Protein AF-A0A411HPW6-F1 (afdb_monomer_lite)

Foldseek 3Di:
DAQDADEDADAEEDEDQEEAEWQAPVPDDVVVVDDGHPDQTHEYEYHHQYEYEYAEAYQTAYEYEYAHHEYEYAYEAQHEYEFHAHYEYEYDDPQAAHEYEYEEYEYEANYEYEKAAEQALVRIHAYEYAAEHAYDHDHAYEYEYEHHLHRYDAQHKHFHYAHCYDPNDAQVRYDYDYDPQWPDWDWGWGADNRTIITHTHDTDGPVVPVVDDD

Organism: NCBI:txid2511995

Structure (mmCIF, N/CA/C/O backbone):
data_AF-A0A411HPW6-F1
#
_entry.id   AF-A0A411HPW6-F1
#
loop_
_atom_site.group_PDB
_atom_site.id
_atom_site.type_symbol
_atom_site.label_atom_id
_atom_site.label_alt_id
_atom_site.label_comp_id
_atom_site.label_asym_id
_atom_site.label_entity_id
_atom_site.label_seq_id
_atom_site.pdbx_PDB_ins_code
_atom_site.Cartn_x
_atom_site.Cartn_y
_atom_site.Cartn_z
_atom_site.occupancy
_atom_site.B_iso_or_equiv
_atom_site.auth_seq_id
_atom_site.auth_comp_id
_atom_site.auth_asym_id
_atom_site.auth_atom_id
_atom_site.pdbx_PDB_model_num
ATOM 1 N N . MET A 1 1 ? 15.310 -5.066 -24.081 1.00 54.88 1 MET A N 1
ATOM 2 C CA . MET A 1 1 ? 14.844 -3.700 -23.711 1.00 54.88 1 MET A CA 1
ATOM 3 C C . MET A 1 1 ? 15.993 -2.807 -23.215 1.00 54.88 1 MET A C 1
ATOM 5 O O . MET A 1 1 ? 16.884 -3.309 -22.544 1.00 54.88 1 MET A O 1
ATOM 9 N N . SER A 1 2 ? 15.978 -1.505 -23.546 1.00 50.47 2 SER A N 1
ATOM 10 C CA . SER A 1 2 ? 17.079 -0.518 -23.380 1.00 50.47 2 SER A CA 1
ATOM 11 C C . SER A 1 2 ? 17.353 -0.029 -21.938 1.00 50.47 2 SER A C 1
ATOM 13 O O . SER A 1 2 ? 18.055 0.962 -21.753 1.00 50.47 2 SER A O 1
ATOM 15 N N . GLY A 1 3 ? 16.754 -0.632 -20.906 1.00 57.16 3 GLY A N 1
ATOM 16 C CA . GLY A 1 3 ? 16.819 -0.104 -19.532 1.00 57.16 3 GLY A CA 1
ATOM 17 C C . GLY A 1 3 ? 16.100 1.241 -19.320 1.00 57.16 3 GLY A C 1
ATOM 18 O O . GLY A 1 3 ? 16.120 1.771 -18.213 1.00 57.16 3 GLY A O 1
ATOM 19 N N . VAL A 1 4 ? 15.450 1.789 -20.354 1.00 67.94 4 VAL A N 1
ATOM 20 C CA . VAL A 1 4 ? 14.592 2.977 -20.255 1.00 67.94 4 VAL A CA 1
ATOM 21 C C . VAL A 1 4 ? 13.247 2.552 -19.657 1.00 67.94 4 VAL A C 1
ATOM 23 O O . VAL A 1 4 ? 12.628 1.638 -20.210 1.00 67.94 4 VAL A O 1
ATOM 26 N N . PRO A 1 5 ? 12.785 3.174 -18.557 1.00 78.12 5 PRO A N 1
ATOM 27 C CA . PRO A 1 5 ? 11.473 2.882 -17.993 1.00 78.12 5 PRO A CA 1
ATOM 28 C C . PRO A 1 5 ? 10.347 3.179 -18.986 1.00 78.12 5 PRO A C 1
ATOM 30 O O . PRO A 1 5 ? 10.344 4.221 -19.641 1.00 78.12 5 PRO A O 1
ATOM 33 N N . THR A 1 6 ? 9.358 2.294 -19.059 1.00 88.25 6 THR A N 1
ATOM 34 C CA . THR A 1 6 ? 8.077 2.586 -19.697 1.00 88.25 6 THR A CA 1
ATOM 35 C C . THR A 1 6 ? 7.296 3.525 -18.786 1.00 88.25 6 THR A C 1
ATOM 37 O O . THR A 1 6 ? 6.926 3.156 -17.668 1.00 88.25 6 THR A O 1
ATOM 40 N N . THR A 1 7 ? 7.063 4.750 -19.250 1.00 93.38 7 THR A N 1
ATOM 41 C CA . THR A 1 7 ? 6.297 5.750 -18.501 1.00 93.38 7 THR A CA 1
ATOM 42 C C . THR A 1 7 ? 4.819 5.668 -18.859 1.00 93.38 7 THR A C 1
ATOM 44 O O . THR A 1 7 ? 4.449 5.789 -20.024 1.00 93.38 7 THR A O 1
ATOM 47 N N . PHE A 1 8 ? 3.985 5.504 -17.839 1.00 93.94 8 PHE A N 1
ATOM 48 C CA . PHE A 1 8 ? 2.537 5.629 -17.900 1.00 93.94 8 PHE A CA 1
ATOM 49 C C . PHE A 1 8 ? 2.144 6.958 -17.263 1.00 93.94 8 PHE A C 1
ATOM 51 O O . PHE A 1 8 ? 2.082 7.064 -16.037 1.00 93.94 8 PHE A O 1
ATOM 58 N N . ASP A 1 9 ? 1.892 7.956 -18.105 1.00 96.62 9 ASP A N 1
ATOM 59 C CA . ASP A 1 9 ? 1.352 9.250 -17.698 1.00 96.62 9 ASP A CA 1
ATOM 60 C C . ASP A 1 9 ? -0.170 9.211 -17.837 1.00 96.62 9 ASP A C 1
ATOM 62 O O . ASP A 1 9 ? -0.713 9.333 -18.934 1.00 96.62 9 ASP A O 1
ATOM 66 N N . ILE A 1 10 ? -0.849 8.874 -16.739 1.00 94.56 10 ILE A N 1
ATOM 67 C CA . ILE A 1 10 ? -2.282 8.557 -16.743 1.00 94.56 10 ILE A CA 1
ATOM 68 C C . ILE A 1 10 ? -3.035 9.663 -16.020 1.00 94.56 10 ILE A C 1
ATOM 70 O O . ILE A 1 10 ? -2.805 9.863 -14.829 1.00 94.56 10 ILE A O 1
ATOM 74 N N . GLU A 1 11 ? -3.967 10.318 -16.708 1.00 95.62 11 GLU A N 1
ATOM 75 C CA . GLU A 1 11 ? -4.857 11.325 -16.110 1.00 95.62 11 GLU A CA 1
ATOM 76 C C . GLU A 1 11 ? -6.150 10.714 -15.549 1.00 95.62 11 GLU A C 1
ATOM 78 O O . GLU A 1 11 ? -6.604 11.126 -14.487 1.00 95.62 11 GLU A O 1
ATOM 83 N N . ASP A 1 12 ? -6.676 9.665 -16.192 1.00 95.12 12 ASP A N 1
ATOM 84 C CA . ASP A 1 12 ? -7.906 8.978 -15.772 1.00 95.12 12 ASP A CA 1
ATOM 85 C C . ASP A 1 12 ? -7.615 7.575 -15.223 1.00 95.12 12 ASP A C 1
ATOM 87 O O . ASP A 1 12 ? -6.965 7.432 -14.195 1.00 95.12 12 ASP A O 1
ATOM 91 N N . THR A 1 13 ? -8.090 6.507 -15.865 1.00 95.44 13 THR A N 1
ATOM 92 C CA . THR A 1 13 ? -7.829 5.127 -15.439 1.00 95.44 13 THR A CA 1
ATOM 93 C C . THR A 1 13 ? -7.320 4.304 -16.607 1.00 95.44 13 THR A C 1
ATOM 95 O O . THR A 1 13 ? -7.901 4.322 -17.689 1.00 95.44 13 THR A O 1
ATOM 98 N N . TYR A 1 14 ? -6.250 3.548 -16.380 1.00 95.50 14 TYR A N 1
ATOM 99 C CA . TYR A 1 14 ? -5.716 2.595 -17.344 1.00 95.50 14 TYR A CA 1
ATOM 100 C C . TYR A 1 14 ? -5.524 1.238 -16.677 1.00 95.50 14 TYR A C 1
ATOM 102 O O . TYR A 1 14 ? -4.919 1.151 -15.610 1.00 95.50 14 TYR A O 1
ATOM 110 N N . THR A 1 15 ? -6.041 0.179 -17.300 1.00 94.50 15 THR A N 1
ATOM 111 C CA . THR A 1 15 ? -5.922 -1.189 -16.784 1.00 94.50 15 THR A CA 1
ATOM 112 C C . THR A 1 15 ? -4.999 -2.006 -17.666 1.00 94.50 15 THR A C 1
ATOM 114 O O . THR A 1 15 ? -5.224 -2.138 -18.866 1.00 94.50 15 THR A O 1
ATOM 117 N N . ILE A 1 16 ? -3.996 -2.609 -17.039 1.00 91.50 16 ILE A N 1
ATOM 118 C CA . ILE A 1 16 ? -3.172 -3.664 -17.610 1.00 91.50 16 ILE A CA 1
ATOM 119 C C . ILE A 1 16 ? -3.764 -4.984 -17.116 1.00 91.50 16 ILE A C 1
ATOM 121 O O . ILE A 1 16 ? -3.566 -5.398 -15.970 1.00 91.50 16 ILE A O 1
ATOM 125 N N . ALA A 1 17 ? -4.583 -5.586 -17.979 1.00 83.69 17 ALA A N 1
ATOM 126 C CA . ALA A 1 17 ? -5.266 -6.847 -17.699 1.00 83.69 17 ALA A CA 1
ATOM 127 C C . ALA A 1 17 ? -4.397 -8.081 -17.990 1.00 83.69 17 ALA A C 1
ATOM 129 O O . ALA A 1 17 ? -4.717 -9.159 -17.504 1.00 83.69 17 ALA A O 1
ATOM 130 N N . ASP A 1 18 ? -3.337 -7.911 -18.780 1.00 88.00 18 ASP A N 1
ATOM 131 C CA . ASP A 1 18 ? -2.424 -8.977 -19.193 1.00 88.00 18 ASP A CA 1
ATOM 132 C C . ASP A 1 18 ? -1.163 -9.015 -18.314 1.00 88.00 18 ASP A C 1
ATOM 134 O O . ASP A 1 18 ? -0.902 -8.099 -17.526 1.00 88.00 18 ASP A O 1
ATOM 138 N N . ASP A 1 19 ? -0.368 -10.066 -18.476 1.00 88.75 19 ASP A N 1
ATOM 139 C CA . ASP A 1 19 ? 0.897 -10.256 -17.781 1.00 88.75 19 ASP A CA 1
ATOM 140 C C . ASP A 1 19 ? 2.026 -9.521 -18.519 1.00 88.75 19 ASP A C 1
ATOM 142 O O . ASP A 1 19 ? 2.272 -9.737 -19.707 1.00 88.75 19 ASP A O 1
ATOM 146 N N . ILE A 1 20 ? 2.792 -8.685 -17.812 1.00 86.00 20 ILE A N 1
ATOM 147 C CA . ILE A 1 20 ? 4.067 -8.182 -18.335 1.00 86.00 20 ILE A CA 1
ATOM 148 C C . ILE A 1 20 ? 5.175 -9.181 -17.990 1.00 86.00 20 ILE A C 1
ATOM 150 O O . ILE A 1 20 ? 5.637 -9.264 -16.844 1.00 86.00 20 ILE A O 1
ATOM 154 N N . GLY A 1 21 ? 5.609 -9.922 -19.009 1.00 82.69 21 GLY A N 1
ATOM 155 C CA . GLY A 1 21 ? 6.716 -10.871 -18.931 1.00 82.69 21 GLY A CA 1
ATOM 156 C C . GLY A 1 21 ? 8.069 -10.212 -18.647 1.00 82.69 21 GLY A C 1
ATOM 157 O O . GLY A 1 21 ? 8.292 -9.036 -18.941 1.00 82.69 21 GLY A O 1
ATOM 158 N N . ASP A 1 22 ? 8.992 -10.991 -18.080 1.00 77.62 22 ASP A N 1
ATOM 159 C CA . ASP A 1 22 ? 10.393 -10.580 -18.006 1.00 77.62 22 ASP A CA 1
ATOM 160 C C . ASP A 1 22 ? 11.101 -10.880 -19.332 1.00 77.62 22 ASP A C 1
ATOM 162 O O . ASP A 1 22 ? 10.926 -11.950 -19.906 1.00 77.62 22 ASP A O 1
ATOM 166 N N . ASP A 1 23 ? 11.910 -9.927 -19.787 1.00 71.88 23 ASP A N 1
ATOM 167 C CA . ASP A 1 23 ? 12.659 -9.986 -21.049 1.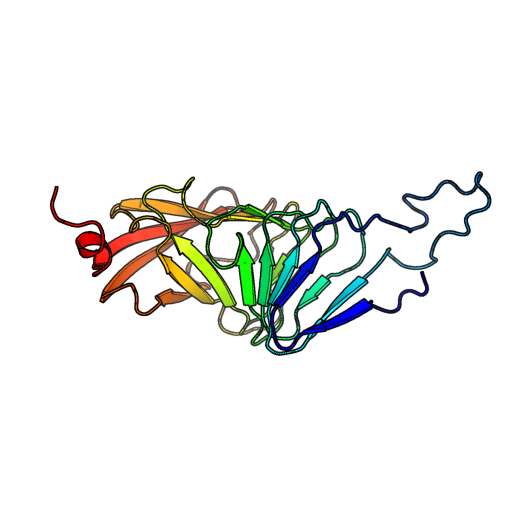00 71.88 23 ASP A CA 1
ATOM 168 C C . ASP A 1 23 ? 14.179 -9.811 -20.826 1.00 71.88 23 ASP A C 1
ATOM 170 O O . ASP A 1 23 ? 14.944 -9.310 -21.662 1.00 71.88 23 ASP A O 1
ATOM 174 N N . SER A 1 24 ? 14.628 -10.126 -19.611 1.00 71.94 24 SER A N 1
ATOM 175 C CA . SER A 1 24 ? 16.026 -10.004 -19.207 1.00 71.94 24 SER A CA 1
ATOM 176 C C . SER A 1 24 ? 16.841 -11.246 -19.586 1.00 71.94 24 SER A C 1
ATOM 178 O O . SER A 1 24 ? 16.308 -12.321 -19.861 1.00 71.94 24 SER A O 1
ATOM 180 N N . VAL A 1 25 ? 18.173 -11.131 -19.510 1.00 67.62 25 VAL A N 1
ATOM 181 C CA . VAL A 1 25 ? 19.105 -12.273 -19.635 1.00 67.62 25 VAL A CA 1
ATOM 182 C C . VAL A 1 25 ? 18.812 -13.414 -18.651 1.00 67.62 25 VAL A C 1
ATOM 184 O O . VAL A 1 25 ? 19.297 -14.523 -18.851 1.00 67.62 25 VAL A O 1
ATOM 187 N N . SER A 1 26 ? 18.054 -13.151 -17.579 1.00 67.81 26 SER A N 1
ATOM 188 C CA . SER A 1 26 ? 17.713 -14.164 -16.578 1.00 67.81 26 SER A CA 1
ATOM 189 C C . SER A 1 26 ? 16.529 -15.052 -16.979 1.00 67.81 26 SER A C 1
ATOM 191 O O . SER A 1 26 ? 16.402 -16.153 -16.446 1.00 67.81 26 SER A O 1
ATOM 193 N N . SER A 1 27 ? 15.694 -14.608 -17.924 1.00 67.12 27 SER A N 1
ATOM 194 C CA . SER A 1 27 ? 14.460 -15.290 -18.340 1.00 67.12 27 SER A CA 1
ATOM 195 C C . SER A 1 27 ? 14.464 -15.726 -19.805 1.00 67.12 27 SER A C 1
ATOM 197 O O . SER A 1 27 ? 13.828 -16.729 -20.136 1.00 67.12 27 SER A O 1
ATOM 199 N N . VAL A 1 28 ? 15.213 -15.049 -20.682 1.00 67.69 28 VAL A N 1
ATOM 200 C CA . VAL A 1 28 ? 15.232 -15.383 -22.111 1.00 67.69 28 VAL A CA 1
ATOM 201 C C . VAL A 1 28 ? 16.356 -16.355 -22.463 1.00 67.69 28 VAL A C 1
ATOM 203 O O . VAL A 1 28 ? 17.535 -16.096 -22.217 1.00 67.69 28 VAL A O 1
ATOM 206 N N . ARG A 1 29 ? 15.995 -17.474 -23.104 1.00 63.53 29 ARG A N 1
ATOM 207 C CA . ARG A 1 29 ? 16.971 -18.409 -23.673 1.00 63.53 29 ARG A CA 1
ATOM 208 C C . ARG A 1 29 ? 17.641 -17.786 -24.897 1.00 63.53 29 ARG A C 1
ATOM 210 O O . ARG A 1 29 ? 16.978 -17.383 -25.848 1.00 63.53 29 ARG A O 1
ATOM 217 N N . THR A 1 30 ? 18.969 -17.765 -24.891 1.00 62.97 30 THR A N 1
ATOM 218 C CA . THR A 1 30 ? 19.802 -17.219 -25.975 1.00 62.97 30 THR A CA 1
ATOM 219 C C . THR A 1 30 ? 19.814 -18.087 -27.240 1.00 62.97 30 THR A C 1
ATOM 221 O O . THR A 1 30 ? 20.412 -17.700 -28.241 1.00 62.97 30 THR A O 1
ATOM 224 N N . ASP A 1 31 ? 19.155 -19.250 -27.218 1.00 64.88 31 ASP A N 1
ATOM 225 C CA . ASP A 1 31 ? 19.132 -20.236 -28.303 1.00 64.88 31 ASP A CA 1
ATOM 226 C C . ASP A 1 31 ? 17.995 -20.027 -29.325 1.00 64.88 31 ASP A C 1
ATOM 228 O O . ASP A 1 31 ? 18.038 -20.622 -30.399 1.00 64.88 31 ASP A O 1
ATOM 232 N N . GLN A 1 32 ? 17.020 -19.149 -29.051 1.00 65.94 32 GLN A N 1
ATOM 233 C CA . GLN A 1 32 ? 15.883 -18.867 -29.949 1.00 65.94 32 GLN A CA 1
ATOM 234 C C . GLN A 1 32 ? 16.082 -17.633 -30.848 1.00 65.94 32 GLN A C 1
ATOM 236 O O . GLN A 1 32 ? 15.118 -17.078 -31.370 1.00 65.94 32 GLN A O 1
ATOM 241 N N . GLY A 1 33 ? 17.320 -17.153 -31.014 1.00 65.31 33 GLY A N 1
ATOM 242 C CA . GLY A 1 33 ? 17.606 -15.957 -31.823 1.00 65.31 33 GLY A CA 1
ATOM 243 C C . GLY A 1 33 ? 17.095 -14.646 -31.210 1.00 65.31 33 GLY A C 1
ATOM 244 O O . GLY A 1 33 ? 17.057 -13.622 -31.890 1.00 65.31 33 GLY A O 1
ATOM 245 N N . TYR A 1 34 ? 16.717 -14.670 -29.930 1.00 63.44 34 TYR A N 1
ATOM 246 C CA . TYR A 1 34 ? 16.319 -13.491 -29.179 1.00 63.44 34 TYR A CA 1
ATOM 247 C C . TYR A 1 34 ? 17.530 -12.891 -28.465 1.00 63.44 34 TYR A C 1
ATOM 249 O O . TYR A 1 34 ? 18.223 -13.580 -27.715 1.00 63.44 34 TYR A O 1
ATOM 257 N N . THR A 1 35 ? 17.781 -11.599 -28.678 1.00 67.19 35 THR A N 1
ATOM 258 C CA . THR A 1 35 ? 18.814 -10.868 -27.938 1.00 67.19 35 THR A CA 1
ATOM 259 C C . THR A 1 35 ? 18.190 -10.317 -26.655 1.00 67.19 35 THR A C 1
ATOM 261 O O . THR A 1 35 ? 17.412 -9.363 -26.741 1.00 67.19 35 THR A O 1
ATOM 264 N N . PRO A 1 36 ? 18.495 -10.879 -25.471 1.00 65.12 36 PRO A N 1
ATOM 265 C CA . PRO A 1 36 ? 17.935 -10.393 -24.213 1.00 65.12 36 PRO A CA 1
ATOM 266 C C . PRO A 1 36 ? 18.267 -8.917 -23.969 1.00 65.12 36 PRO A C 1
ATOM 268 O O . PRO A 1 36 ? 19.298 -8.403 -24.414 1.00 65.12 36 PRO A O 1
ATOM 271 N N . GLY A 1 37 ? 17.407 -8.224 -23.215 1.00 63.03 37 GLY A N 1
ATOM 272 C CA . GLY A 1 37 ? 17.733 -6.890 -22.718 1.00 63.03 37 GLY A CA 1
ATOM 273 C C . GLY A 1 37 ? 18.985 -6.906 -21.837 1.00 63.03 37 GLY A C 1
ATOM 274 O O . GLY A 1 37 ? 19.161 -7.800 -21.017 1.00 63.03 37 GLY A O 1
ATOM 275 N N . ASN A 1 38 ? 19.837 -5.889 -21.970 1.00 63.69 38 ASN A N 1
ATOM 276 C CA . ASN A 1 38 ? 21.049 -5.727 -21.155 1.00 63.69 38 ASN A CA 1
ATOM 277 C C . ASN A 1 38 ? 20.791 -5.064 -19.781 1.00 63.69 38 ASN A C 1
ATOM 279 O O . ASN A 1 38 ? 21.736 -4.833 -19.031 1.00 63.69 38 ASN A O 1
ATOM 283 N N . GLY A 1 39 ? 19.533 -4.731 -19.468 1.00 63.91 39 GLY A N 1
ATOM 284 C CA . GLY A 1 39 ? 19.105 -4.136 -18.199 1.00 63.91 39 GLY A CA 1
ATOM 285 C C . GLY A 1 39 ? 18.520 -5.151 -17.211 1.00 63.91 39 GLY A C 1
ATOM 286 O O . GLY A 1 39 ? 18.412 -6.340 -17.499 1.00 63.91 39 GLY A O 1
ATOM 287 N N . THR A 1 40 ? 18.074 -4.670 -16.050 1.00 67.00 40 THR A N 1
ATOM 288 C CA . THR A 1 40 ? 17.467 -5.461 -14.958 1.00 67.00 40 THR A CA 1
ATOM 289 C C . THR A 1 40 ? 16.047 -5.981 -15.257 1.00 67.00 40 THR A C 1
ATOM 291 O O . THR A 1 40 ? 15.316 -6.306 -14.328 1.00 67.00 40 THR A O 1
ATOM 294 N N . GLY A 1 41 ? 15.641 -6.055 -16.529 1.00 75.00 41 GLY A N 1
ATOM 295 C CA . GLY A 1 41 ? 14.260 -6.300 -16.973 1.00 75.00 41 GLY A CA 1
ATOM 296 C C . GLY A 1 41 ? 13.491 -5.009 -17.290 1.00 75.00 41 GLY A C 1
ATOM 297 O O . GLY A 1 41 ? 14.046 -3.909 -17.216 1.00 75.00 41 GLY A O 1
ATOM 298 N N . ALA A 1 42 ? 12.217 -5.133 -17.681 1.00 80.81 42 ALA A N 1
ATOM 299 C CA . ALA A 1 42 ? 11.340 -3.981 -17.911 1.00 80.81 42 ALA A CA 1
ATOM 300 C C . ALA A 1 42 ? 11.162 -3.168 -16.617 1.00 80.81 42 ALA A C 1
ATOM 302 O O . ALA A 1 42 ? 11.037 -3.747 -15.541 1.00 80.81 42 ALA A O 1
ATOM 303 N N . ALA A 1 43 ? 11.150 -1.839 -16.714 1.00 88.06 43 ALA A N 1
ATOM 304 C CA . ALA A 1 43 ? 10.881 -0.938 -15.595 1.00 88.06 43 ALA A CA 1
ATOM 305 C C . ALA A 1 43 ? 9.663 -0.071 -15.916 1.00 88.06 43 ALA A C 1
ATOM 307 O O . ALA A 1 43 ? 9.464 0.314 -17.067 1.00 88.06 43 ALA A O 1
ATOM 308 N N . VAL A 1 44 ? 8.868 0.253 -14.901 1.00 92.69 44 VAL A N 1
ATOM 309 C CA . VAL A 1 44 ? 7.603 0.983 -15.040 1.00 92.69 44 VAL A CA 1
ATOM 310 C C . VAL A 1 44 ? 7.670 2.267 -14.221 1.00 92.69 44 VAL A C 1
ATOM 312 O O . VAL A 1 44 ? 8.027 2.240 -13.046 1.00 92.69 44 VAL A O 1
ATOM 315 N N . SER A 1 45 ? 7.305 3.396 -14.822 1.00 95.50 45 SER A N 1
ATOM 316 C CA . SER A 1 45 ? 7.148 4.679 -14.130 1.00 95.50 45 SER A CA 1
ATOM 317 C C . SER A 1 45 ? 5.704 5.148 -14.253 1.00 95.50 45 SER A C 1
ATOM 319 O O . SER A 1 45 ? 5.231 5.378 -15.360 1.00 95.50 45 SER A O 1
ATOM 321 N N . LYS A 1 46 ? 4.994 5.293 -13.135 1.00 97.00 46 LYS A N 1
ATOM 322 C CA . LYS A 1 46 ? 3.628 5.824 -13.088 1.00 97.00 46 LYS A CA 1
ATOM 323 C C . LYS A 1 46 ? 3.652 7.304 -12.699 1.00 97.00 46 LYS A C 1
ATOM 325 O O . LYS A 1 46 ? 4.060 7.655 -11.589 1.00 97.00 46 LYS A O 1
ATOM 330 N N . THR A 1 47 ? 3.180 8.149 -13.609 1.00 97.06 47 THR A N 1
ATOM 331 C CA . THR A 1 47 ? 2.960 9.594 -13.441 1.00 97.06 47 THR A CA 1
ATOM 332 C C . THR A 1 47 ? 1.506 9.948 -13.780 1.00 97.06 47 THR A C 1
ATOM 334 O O . THR A 1 47 ? 0.684 9.052 -14.003 1.00 97.06 47 THR A O 1
ATOM 337 N N . GLY A 1 48 ? 1.154 11.232 -13.747 1.00 97.12 48 GLY A N 1
ATOM 338 C CA . GLY A 1 48 ? -0.223 11.690 -13.937 1.00 97.12 48 GLY A CA 1
ATOM 339 C C . GLY A 1 48 ? -1.112 11.416 -12.719 1.00 97.12 48 GLY A C 1
ATOM 340 O O . GLY A 1 48 ? -0.807 10.565 -11.872 1.00 97.12 48 GLY A O 1
ATOM 341 N N . ALA A 1 49 ? -2.202 12.171 -12.596 1.00 97.19 49 ALA A N 1
ATOM 342 C CA . ALA A 1 49 ? -3.067 12.145 -11.412 1.00 97.19 49 ALA A CA 1
ATOM 343 C C . ALA A 1 49 ? -3.943 10.881 -11.302 1.00 97.19 49 ALA A C 1
ATOM 345 O O . ALA A 1 49 ? -4.419 10.546 -10.216 1.00 97.19 49 ALA A O 1
ATOM 346 N N . GLY A 1 50 ? -4.117 10.164 -12.408 1.00 97.88 50 GLY A N 1
ATOM 347 C CA . GLY A 1 50 ? -5.015 9.030 -12.555 1.00 97.88 50 GLY A CA 1
ATOM 348 C C . GLY A 1 50 ? -4.540 7.721 -11.922 1.00 97.88 50 GLY A C 1
ATOM 349 O O . GLY A 1 50 ? -3.512 7.644 -11.238 1.00 97.88 50 GLY A O 1
ATOM 350 N N . THR A 1 51 ? -5.287 6.653 -12.191 1.00 97.75 51 THR A N 1
ATOM 351 C CA . THR A 1 51 ? -5.092 5.302 -11.657 1.00 97.75 51 THR A CA 1
ATOM 352 C C . THR A 1 51 ? -4.544 4.352 -12.720 1.00 97.75 51 THR A C 1
ATOM 354 O O . THR A 1 51 ? -5.115 4.198 -13.795 1.00 97.75 51 THR A O 1
ATOM 357 N N . LEU A 1 52 ? -3.448 3.667 -12.403 1.00 97.06 52 LEU A N 1
ATOM 358 C CA . LEU A 1 52 ? -2.941 2.531 -13.168 1.00 97.06 52 LEU A CA 1
ATOM 359 C C . LEU A 1 52 ? -3.272 1.239 -12.422 1.00 97.06 52 LEU A C 1
ATOM 361 O O . LEU A 1 52 ? -2.873 1.083 -11.269 1.00 97.06 52 LEU A O 1
ATOM 365 N N . ILE A 1 53 ? -3.989 0.328 -13.074 1.00 96.81 53 ILE A N 1
ATOM 366 C CA . ILE A 1 53 ? -4.464 -0.929 -12.490 1.00 96.81 53 ILE A CA 1
ATOM 367 C C . ILE A 1 53 ? -3.664 -2.100 -13.072 1.00 96.81 53 ILE A C 1
ATOM 369 O O . ILE A 1 53 ? -3.659 -2.286 -14.286 1.00 96.81 53 ILE A O 1
ATOM 373 N N . PHE A 1 54 ? -3.027 -2.904 -12.217 1.00 95.75 54 PHE A N 1
ATOM 374 C CA . PHE A 1 54 ? -2.345 -4.151 -12.580 1.00 95.75 54 PHE A CA 1
ATOM 375 C C . PHE A 1 54 ? -3.110 -5.367 -12.064 1.00 95.75 54 PHE A C 1
ATOM 377 O O . PHE A 1 54 ? -3.091 -5.665 -10.868 1.00 95.75 54 PHE A O 1
ATOM 384 N N . ASN A 1 55 ? -3.737 -6.103 -12.980 1.00 95.38 55 ASN A N 1
ATOM 385 C CA . ASN A 1 55 ? -4.502 -7.304 -12.637 1.00 95.38 55 ASN A CA 1
ATOM 386 C C . ASN A 1 55 ? -3.833 -8.612 -13.085 1.00 95.38 55 ASN A C 1
ATOM 388 O O . ASN A 1 55 ? -4.192 -9.661 -12.559 1.00 95.38 55 ASN A O 1
ATOM 392 N N . GLY A 1 56 ? -2.845 -8.545 -13.983 1.00 94.25 56 GLY A N 1
ATOM 393 C CA . GLY A 1 56 ? -2.017 -9.690 -14.374 1.00 94.25 56 GLY A CA 1
ATOM 394 C C . GLY A 1 56 ? -0.902 -10.043 -13.377 1.00 94.25 56 GLY A C 1
ATOM 395 O O . GLY A 1 56 ? -0.614 -9.310 -12.423 1.00 94.25 56 GLY A O 1
ATOM 396 N N . PHE A 1 57 ? -0.240 -11.168 -13.627 1.00 93.81 57 PHE A N 1
ATOM 397 C CA . PHE A 1 57 ? 0.943 -11.664 -12.930 1.00 93.81 57 PHE A CA 1
ATOM 398 C C . PHE A 1 57 ? 2.223 -11.177 -13.617 1.00 93.81 57 PHE A C 1
ATOM 400 O O . PHE A 1 57 ? 2.807 -11.843 -14.468 1.00 93.81 57 PHE A O 1
ATOM 407 N N . ASN A 1 58 ? 2.697 -9.996 -13.235 1.00 93.75 58 ASN A N 1
ATOM 408 C CA . ASN A 1 58 ? 3.822 -9.360 -13.909 1.00 93.75 58 ASN A CA 1
ATOM 409 C C . ASN A 1 58 ? 5.150 -9.880 -13.357 1.00 93.75 58 ASN A C 1
ATOM 411 O O . ASN A 1 58 ? 5.485 -9.677 -12.184 1.00 93.75 58 ASN A O 1
ATOM 415 N N . THR A 1 59 ? 5.932 -10.531 -14.216 1.00 91.19 59 THR A N 1
ATOM 416 C CA . THR A 1 59 ? 7.187 -11.187 -13.832 1.00 91.19 59 THR A CA 1
ATOM 417 C C . THR A 1 59 ? 8.424 -10.327 -14.059 1.00 91.19 59 THR A C 1
ATOM 419 O O . THR A 1 59 ? 9.512 -10.753 -13.676 1.00 91.19 59 THR A O 1
ATOM 422 N N . TYR A 1 60 ? 8.295 -9.143 -14.670 1.00 89.56 60 TYR A N 1
ATOM 423 C CA . TYR A 1 60 ? 9.441 -8.266 -14.912 1.00 89.56 60 TYR A CA 1
ATOM 424 C C . TYR A 1 60 ? 10.217 -7.964 -13.622 1.00 89.56 60 TYR A C 1
ATOM 426 O O . TYR A 1 60 ? 9.647 -7.678 -12.565 1.00 89.56 60 TYR A O 1
ATOM 434 N N . ALA A 1 61 ? 11.545 -8.034 -13.717 1.00 88.38 61 ALA A N 1
ATOM 435 C CA . ALA A 1 61 ? 12.429 -7.860 -12.567 1.00 88.38 61 ALA A CA 1
ATOM 436 C C . ALA A 1 61 ? 12.782 -6.388 -12.279 1.00 88.38 61 ALA A C 1
ATOM 438 O O . ALA A 1 61 ? 13.243 -6.070 -11.177 1.00 88.38 61 ALA A O 1
ATOM 439 N N . GLY A 1 62 ? 12.559 -5.487 -13.241 1.00 89.88 62 GLY A N 1
ATOM 440 C CA . GLY A 1 62 ? 12.859 -4.068 -13.087 1.00 89.88 62 GLY A CA 1
ATOM 441 C C . GLY A 1 62 ? 11.898 -3.354 -12.135 1.00 89.88 62 GLY A C 1
ATOM 442 O O . GLY A 1 62 ? 10.859 -3.871 -11.725 1.00 89.88 62 GLY A O 1
ATOM 443 N N . ALA A 1 63 ? 12.287 -2.150 -11.722 1.00 93.06 63 ALA A N 1
ATOM 444 C CA . ALA A 1 63 ? 11.553 -1.411 -10.705 1.00 93.06 63 ALA A CA 1
ATOM 445 C C . ALA A 1 63 ? 10.239 -0.826 -11.240 1.00 93.06 63 ALA A C 1
ATOM 447 O O . ALA A 1 63 ? 10.162 -0.376 -12.383 1.00 93.06 63 ALA A O 1
ATOM 448 N N . THR A 1 64 ? 9.236 -0.766 -10.366 1.00 96.75 64 THR A N 1
ATOM 449 C CA . THR A 1 64 ? 8.029 0.045 -10.553 1.00 96.75 64 THR A CA 1
ATOM 450 C C . THR A 1 64 ? 8.114 1.270 -9.656 1.00 96.75 64 THR A C 1
ATOM 452 O O . THR A 1 64 ? 8.137 1.141 -8.433 1.00 96.75 64 THR A O 1
ATOM 455 N N . THR A 1 65 ? 8.141 2.462 -10.238 1.00 97.81 65 THR A N 1
ATOM 456 C CA . THR A 1 65 ? 8.155 3.726 -9.496 1.00 97.81 65 THR A CA 1
ATOM 457 C C . THR A 1 65 ? 6.816 4.421 -9.666 1.00 97.81 65 THR A C 1
ATOM 459 O O . THR A 1 65 ? 6.413 4.724 -10.785 1.00 97.81 65 THR A O 1
ATOM 462 N N . VAL A 1 66 ? 6.127 4.695 -8.561 1.00 98.56 66 VAL A N 1
ATOM 463 C CA . VAL A 1 66 ? 4.873 5.456 -8.554 1.00 98.56 66 VAL A CA 1
ATOM 464 C C . VAL A 1 66 ? 5.181 6.863 -8.073 1.00 98.56 66 VAL A C 1
ATOM 466 O O . VAL A 1 66 ? 5.379 7.086 -6.881 1.00 98.56 66 VAL A O 1
ATOM 469 N N . SER A 1 67 ? 5.261 7.803 -9.007 1.00 98.00 67 SER A N 1
ATOM 470 C CA . SER A 1 67 ? 5.625 9.195 -8.726 1.00 98.00 67 SER A CA 1
ATOM 471 C C . SER A 1 67 ? 4.403 10.075 -8.465 1.00 98.00 67 SER A C 1
ATOM 473 O O . SER A 1 67 ? 4.511 11.041 -7.719 1.00 98.00 67 SER A O 1
ATOM 475 N N . ALA A 1 68 ? 3.252 9.747 -9.064 1.00 97.75 68 ALA A N 1
ATOM 476 C CA . ALA A 1 68 ? 1.991 10.465 -8.881 1.00 97.75 68 ALA A CA 1
ATOM 477 C C . ALA A 1 68 ? 0.769 9.572 -9.167 1.00 97.75 68 ALA A C 1
ATOM 479 O O . ALA A 1 68 ? 0.867 8.535 -9.836 1.00 97.75 68 ALA A O 1
ATOM 480 N N . GLY A 1 69 ? -0.390 10.005 -8.667 1.00 98.19 69 GLY A N 1
ATOM 481 C CA . GLY A 1 69 ? -1.659 9.298 -8.827 1.00 98.19 69 GLY A CA 1
ATOM 482 C C . GLY A 1 69 ? -1.698 7.987 -8.045 1.00 98.19 69 GLY A C 1
ATOM 483 O O . GLY A 1 69 ? -1.065 7.864 -6.992 1.00 98.19 69 GLY A O 1
ATOM 484 N N . THR A 1 70 ? -2.441 7.009 -8.564 1.00 98.31 70 THR A N 1
ATOM 485 C CA . THR A 1 70 ? -2.691 5.736 -7.875 1.00 98.31 70 THR A CA 1
ATOM 486 C C . THR A 1 70 ? -2.170 4.544 -8.673 1.00 98.31 70 THR A C 1
ATOM 488 O O . THR A 1 70 ? -2.409 4.437 -9.875 1.00 98.31 70 THR A O 1
ATOM 491 N N . LEU A 1 71 ? -1.484 3.622 -7.998 1.00 98.19 71 LEU A N 1
ATOM 492 C CA . LEU A 1 71 ? -1.240 2.258 -8.467 1.00 98.19 71 LEU A CA 1
ATOM 493 C C . LEU A 1 71 ? -2.203 1.311 -7.745 1.00 98.19 71 LEU A C 1
ATOM 495 O O . LEU A 1 71 ? -2.251 1.308 -6.517 1.00 98.19 71 LEU A O 1
ATOM 499 N N . SER A 1 72 ? -2.967 0.517 -8.482 1.00 98.00 72 SER A N 1
ATOM 500 C CA . SER A 1 72 ? -4.015 -0.346 -7.933 1.00 98.00 72 SER A CA 1
ATOM 501 C C . SER A 1 72 ? -4.025 -1.714 -8.615 1.00 98.00 72 SER A C 1
ATOM 503 O O . SER A 1 72 ? -3.276 -1.930 -9.568 1.00 98.00 72 SER A O 1
ATOM 505 N N . GLY A 1 73 ? -4.852 -2.638 -8.135 1.00 96.62 73 GLY A N 1
ATOM 506 C CA . GLY A 1 73 ? -5.100 -3.921 -8.779 1.00 96.62 73 GLY A CA 1
ATOM 507 C C . GLY A 1 73 ? -5.084 -5.113 -7.832 1.00 96.62 73 GLY A C 1
ATOM 508 O O . GLY A 1 73 ? -4.907 -4.992 -6.617 1.00 96.62 73 GLY A O 1
ATOM 509 N N . VAL A 1 74 ? -5.292 -6.287 -8.424 1.00 96.56 74 VAL A N 1
ATOM 510 C CA . VAL A 1 74 ? -5.303 -7.593 -7.739 1.00 96.56 74 VAL A CA 1
ATOM 511 C C . VAL A 1 74 ? -4.199 -8.543 -8.216 1.00 96.56 74 VAL A C 1
ATOM 513 O O . VAL A 1 74 ? -4.165 -9.710 -7.833 1.00 96.56 74 VAL A O 1
ATOM 516 N N . GLY A 1 75 ? -3.320 -8.056 -9.093 1.00 95.81 75 GLY A N 1
ATOM 517 C CA . GLY A 1 75 ? -2.261 -8.841 -9.713 1.00 95.81 75 GLY A CA 1
ATOM 518 C C . GLY A 1 75 ? -0.999 -8.977 -8.859 1.00 95.81 75 GLY A C 1
ATOM 519 O O . GLY A 1 75 ? -1.005 -8.860 -7.627 1.00 95.81 75 GLY A O 1
ATOM 520 N N . SER A 1 76 ? 0.127 -9.202 -9.532 1.00 96.44 76 SER A N 1
ATOM 521 C CA . SER A 1 76 ? 1.445 -9.220 -8.896 1.00 96.44 76 SER A CA 1
ATOM 522 C C . SER A 1 76 ? 2.488 -8.427 -9.677 1.00 96.44 76 SER A C 1
ATOM 524 O O . SER A 1 76 ? 2.419 -8.337 -10.901 1.00 96.44 76 SER A O 1
ATOM 526 N N . LEU A 1 77 ? 3.460 -7.863 -8.956 1.00 96.75 77 LEU A N 1
ATOM 527 C CA . LEU A 1 77 ? 4.664 -7.224 -9.485 1.00 96.75 77 LEU A CA 1
ATOM 528 C C . LEU A 1 77 ? 5.898 -7.900 -8.871 1.00 96.75 77 LEU A C 1
ATOM 530 O O . LEU A 1 77 ? 6.154 -7.744 -7.677 1.00 96.75 77 LEU A O 1
ATOM 534 N N . ALA A 1 78 ? 6.671 -8.653 -9.658 1.00 94.88 78 ALA A N 1
ATOM 535 C CA . ALA A 1 78 ? 7.844 -9.379 -9.151 1.00 94.88 78 ALA A CA 1
ATOM 536 C C . ALA A 1 78 ? 9.021 -8.459 -8.763 1.00 94.88 78 ALA A C 1
ATOM 538 O O . ALA A 1 78 ? 9.756 -8.729 -7.797 1.00 94.88 78 ALA A O 1
ATOM 539 N N . GLY A 1 79 ? 9.211 -7.383 -9.529 1.00 94.00 79 GLY A N 1
ATOM 540 C CA . GLY A 1 79 ? 10.215 -6.354 -9.289 1.00 94.00 79 GLY A CA 1
ATOM 541 C C . GLY A 1 79 ? 9.936 -5.502 -8.041 1.00 94.00 79 GLY A C 1
ATOM 542 O O . GLY A 1 79 ? 8.855 -5.562 -7.447 1.00 94.00 79 GLY A O 1
ATOM 543 N N . PRO A 1 80 ? 10.922 -4.708 -7.590 1.00 96.75 80 PRO A N 1
ATOM 544 C CA . PRO A 1 80 ? 10.730 -3.802 -6.468 1.00 96.75 80 PRO A CA 1
ATOM 545 C C . PRO A 1 80 ? 9.770 -2.662 -6.832 1.00 96.75 80 PRO A C 1
ATOM 547 O O . PRO A 1 80 ? 9.788 -2.152 -7.952 1.00 96.75 80 PRO A O 1
ATOM 550 N N . VAL A 1 81 ? 8.977 -2.216 -5.863 1.00 98.62 81 VAL A N 1
ATOM 551 C CA . VAL A 1 81 ? 8.061 -1.081 -5.991 1.00 98.62 81 VAL A CA 1
ATOM 552 C C . VAL A 1 81 ? 8.545 0.064 -5.110 1.00 98.62 81 VAL A C 1
ATOM 554 O O . VAL A 1 81 ? 8.878 -0.140 -3.945 1.00 98.62 81 VAL A O 1
ATOM 557 N N . THR A 1 82 ? 8.569 1.278 -5.653 1.00 98.69 82 THR A N 1
ATOM 558 C CA . THR A 1 82 ? 8.832 2.510 -4.903 1.00 98.69 82 THR A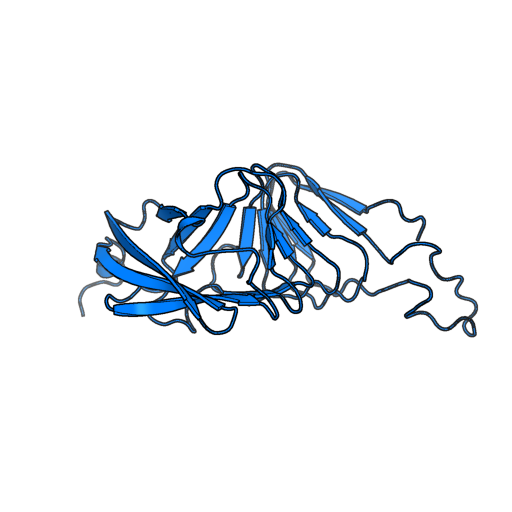 CA 1
ATOM 559 C C . THR A 1 82 ? 7.606 3.407 -4.965 1.00 98.69 82 THR A C 1
ATOM 561 O O . THR A 1 82 ? 7.233 3.876 -6.039 1.00 98.69 82 THR A O 1
ATOM 564 N N . LEU A 1 83 ? 6.993 3.668 -3.811 1.00 98.81 83 LEU A N 1
ATOM 565 C CA . LEU A 1 83 ? 5.887 4.611 -3.674 1.00 98.81 83 LEU A CA 1
ATOM 566 C C . LEU A 1 83 ? 6.443 5.992 -3.332 1.00 98.81 83 LEU A C 1
ATOM 568 O O . LEU A 1 83 ? 7.058 6.160 -2.278 1.00 98.81 83 LEU A O 1
ATOM 572 N N . GLY A 1 84 ? 6.275 6.958 -4.230 1.00 98.56 84 GLY A N 1
ATOM 573 C CA . GLY A 1 84 ? 6.736 8.336 -4.078 1.00 98.56 84 GLY A CA 1
ATOM 574 C C . GLY A 1 84 ? 5.885 9.177 -3.123 1.00 98.56 84 GLY A C 1
ATOM 575 O O . GLY A 1 84 ? 4.819 8.767 -2.664 1.00 98.56 84 GLY A O 1
ATOM 576 N N . ASN A 1 85 ? 6.363 10.386 -2.828 1.00 97.69 85 ASN A N 1
ATOM 577 C CA . ASN A 1 85 ? 5.597 11.382 -2.078 1.00 97.69 85 ASN A CA 1
ATOM 578 C C . ASN A 1 85 ? 4.377 11.833 -2.902 1.00 97.69 85 ASN A C 1
ATOM 580 O O . ASN A 1 85 ? 4.519 12.129 -4.084 1.00 97.69 85 ASN A O 1
ATOM 584 N N . GLY A 1 86 ? 3.190 11.865 -2.291 1.00 96.88 86 GLY A N 1
ATOM 585 C CA . GLY A 1 86 ? 1.942 12.247 -2.956 1.00 96.88 86 GLY A CA 1
ATOM 586 C C . GLY A 1 86 ? 1.342 11.154 -3.843 1.00 96.88 86 GLY A C 1
ATOM 587 O O . GLY A 1 86 ? 0.214 11.300 -4.305 1.00 96.88 86 GLY A O 1
ATOM 588 N N . ALA A 1 87 ? 2.054 10.045 -4.048 1.00 98.56 87 ALA A N 1
ATOM 589 C CA . ALA A 1 87 ? 1.538 8.879 -4.742 1.00 98.56 87 ALA A CA 1
ATOM 590 C C . ALA A 1 87 ? 0.720 7.981 -3.804 1.00 98.56 87 ALA A C 1
ATOM 592 O O . ALA A 1 87 ? 0.916 7.968 -2.583 1.00 98.56 87 ALA A O 1
ATOM 593 N N . THR A 1 88 ? -0.166 7.186 -4.398 1.00 98.62 88 THR A N 1
ATOM 594 C CA . THR A 1 88 ? -1.029 6.240 -3.690 1.00 98.62 88 THR A CA 1
ATOM 595 C C . THR A 1 88 ? -0.832 4.821 -4.212 1.00 98.62 88 THR A C 1
ATOM 597 O O . THR A 1 88 ? -0.714 4.607 -5.417 1.00 98.62 88 THR A O 1
ATOM 600 N N . ILE A 1 89 ? -0.832 3.841 -3.308 1.00 98.50 89 ILE A N 1
ATOM 601 C CA . ILE A 1 89 ? -1.088 2.439 -3.657 1.00 98.50 89 ILE A CA 1
ATOM 602 C C . ILE A 1 89 ? -2.430 2.004 -3.071 1.00 98.50 89 ILE A C 1
ATOM 604 O O . ILE A 1 89 ? -2.733 2.342 -1.927 1.00 98.50 89 ILE A O 1
ATOM 608 N N . ALA A 1 90 ? -3.223 1.276 -3.851 1.00 98.12 90 ALA A N 1
ATOM 609 C CA . ALA A 1 90 ? -4.560 0.832 -3.480 1.00 98.12 90 ALA A CA 1
ATOM 610 C C . ALA A 1 90 ? -4.791 -0.628 -3.906 1.00 98.12 90 ALA A C 1
ATOM 612 O O . ALA A 1 90 ? -5.201 -0.855 -5.048 1.00 98.12 90 ALA A O 1
ATOM 613 N N . PRO A 1 91 ? -4.502 -1.624 -3.046 1.00 98.12 91 PRO A N 1
ATOM 614 C CA . PRO A 1 91 ? -4.838 -3.015 -3.341 1.00 98.12 91 PRO A CA 1
ATOM 615 C C . PRO A 1 91 ? -6.333 -3.190 -3.627 1.00 98.12 91 PRO A C 1
ATOM 617 O O . PRO A 1 91 ? -7.161 -2.439 -3.116 1.00 98.12 91 PRO A O 1
ATOM 620 N N . GLY A 1 92 ? -6.668 -4.169 -4.465 1.00 95.12 92 GLY A N 1
ATOM 621 C CA . GLY A 1 92 ? -8.025 -4.309 -4.984 1.00 95.12 92 GLY A CA 1
ATOM 622 C C . GLY A 1 92 ? -8.265 -3.459 -6.226 1.00 95.12 92 GLY A C 1
ATOM 623 O O . GLY A 1 92 ? -7.369 -2.785 -6.724 1.00 95.12 92 GLY A O 1
ATOM 624 N N . ASN A 1 93 ? -9.485 -3.520 -6.750 1.00 89.69 93 ASN A N 1
ATOM 625 C CA . ASN A 1 93 ? -9.917 -2.657 -7.850 1.00 89.69 93 ASN A CA 1
ATOM 626 C C . ASN A 1 93 ? -10.601 -1.398 -7.287 1.00 89.69 93 ASN A C 1
ATOM 628 O O . ASN A 1 93 ? -10.799 -1.259 -6.079 1.00 89.69 93 ASN A O 1
ATOM 632 N N . GLN A 1 94 ? -10.987 -0.460 -8.154 1.00 80.19 94 GLN A N 1
ATOM 633 C CA . GLN A 1 94 ? -11.553 0.826 -7.726 1.00 80.19 94 GLN A CA 1
ATOM 634 C C . GLN A 1 94 ? -12.829 0.702 -6.871 1.00 80.19 94 GLN A C 1
ATOM 636 O O . GLN A 1 94 ? -13.026 1.510 -5.964 1.00 80.19 94 GLN A O 1
ATOM 641 N N . ASP A 1 95 ? -13.606 -0.366 -7.056 1.00 81.75 95 ASP A N 1
ATOM 642 C CA . ASP A 1 95 ? -14.875 -0.584 -6.346 1.00 81.75 95 ASP A CA 1
ATOM 643 C C . ASP A 1 95 ? -14.926 -1.905 -5.567 1.00 81.75 95 ASP A C 1
ATOM 645 O O . ASP A 1 95 ? -15.990 -2.342 -5.130 1.00 81.75 95 ASP A O 1
ATOM 649 N N . SER A 1 96 ? -13.792 -2.591 -5.411 1.00 89.38 96 SER A N 1
ATOM 650 C CA . SER A 1 96 ? -13.769 -3.908 -4.779 1.00 89.38 96 SER A CA 1
ATOM 651 C C . SER A 1 96 ? -12.508 -4.116 -3.970 1.00 89.38 96 SER A C 1
ATOM 653 O O . SER A 1 96 ? -11.421 -3.711 -4.384 1.00 89.38 96 SER A O 1
ATOM 655 N N . VAL A 1 97 ? -12.675 -4.788 -2.833 1.00 94.50 97 VAL A N 1
ATOM 656 C CA . VAL A 1 97 ? -11.547 -5.193 -2.007 1.00 94.50 97 VAL A CA 1
ATOM 657 C C . VAL A 1 97 ? -10.680 -6.218 -2.734 1.00 94.50 97 VAL A C 1
ATOM 659 O O . VAL A 1 97 ? -11.184 -7.014 -3.529 1.00 94.50 97 VAL A O 1
ATOM 662 N N . GLY A 1 98 ? -9.383 -6.247 -2.455 1.00 96.44 98 GLY A N 1
ATOM 663 C CA . GLY A 1 98 ? -8.515 -7.260 -3.028 1.00 96.44 98 GLY A CA 1
ATOM 664 C C . GLY A 1 98 ? -7.102 -7.299 -2.477 1.00 96.44 98 GLY A C 1
ATOM 665 O O . GLY A 1 98 ? -6.686 -6.521 -1.620 1.00 96.44 98 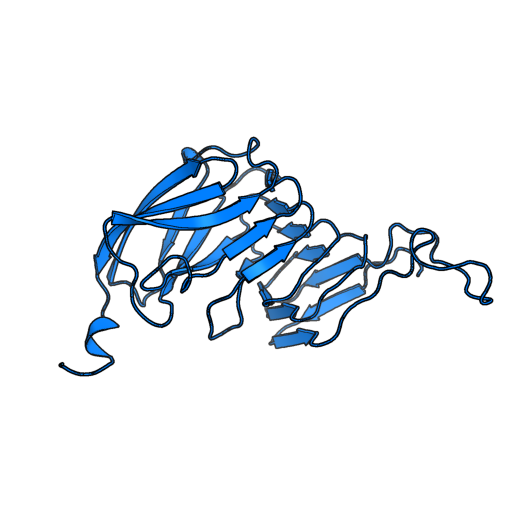GLY A O 1
ATOM 666 N N . ILE A 1 99 ? -6.364 -8.277 -2.990 1.00 97.56 99 ILE A N 1
ATOM 667 C CA . ILE A 1 99 ? -4.992 -8.554 -2.590 1.00 97.56 99 ILE A CA 1
ATOM 668 C C . ILE A 1 99 ? -4.080 -8.143 -3.732 1.00 97.56 99 ILE A C 1
ATOM 670 O O . ILE A 1 99 ? -4.266 -8.623 -4.844 1.00 97.56 99 ILE A O 1
ATOM 674 N N . PHE A 1 100 ? -3.080 -7.313 -3.454 1.00 98.31 100 PHE A N 1
ATOM 675 C CA . PHE A 1 100 ? -2.060 -6.949 -4.435 1.00 98.31 100 PHE A CA 1
ATOM 676 C C . PHE A 1 100 ? -0.693 -7.445 -3.976 1.00 98.31 100 PHE A C 1
ATOM 678 O O . PHE A 1 100 ? -0.327 -7.255 -2.816 1.00 98.31 100 PHE A O 1
ATOM 685 N N . ASN A 1 101 ? 0.061 -8.107 -4.854 1.00 98.38 101 ASN A N 1
ATOM 686 C CA . ASN A 1 101 ? 1.366 -8.672 -4.511 1.00 98.38 101 ASN A CA 1
ATOM 687 C C . ASN A 1 101 ? 2.503 -7.869 -5.149 1.00 98.38 101 ASN A C 1
ATOM 689 O O . ASN A 1 101 ? 2.457 -7.514 -6.322 1.00 98.38 101 ASN A O 1
ATOM 693 N N . THR A 1 102 ? 3.544 -7.591 -4.377 1.00 98.38 102 THR A N 1
ATOM 694 C CA . THR A 1 102 ? 4.713 -6.833 -4.821 1.00 98.38 102 THR A CA 1
ATOM 695 C C . THR A 1 102 ? 6.012 -7.520 -4.404 1.00 98.38 102 THR A C 1
ATOM 697 O O . THR A 1 102 ? 6.038 -8.372 -3.508 1.00 98.38 102 THR A O 1
ATOM 700 N N . GLY A 1 103 ? 7.112 -7.143 -5.057 1.00 98.00 103 GLY A N 1
ATOM 701 C CA . GLY A 1 103 ? 8.472 -7.514 -4.687 1.00 98.00 103 GLY A CA 1
ATOM 702 C C . GLY A 1 103 ? 8.905 -6.909 -3.347 1.00 98.00 103 GLY A C 1
ATOM 703 O O . GLY A 1 103 ? 8.222 -7.008 -2.332 1.00 98.00 103 GLY A O 1
ATOM 704 N N . ALA A 1 104 ? 10.082 -6.283 -3.320 1.00 98.44 104 ALA A N 1
ATOM 705 C CA . ALA A 1 104 ? 10.405 -5.381 -2.212 1.00 98.44 104 ALA A CA 1
ATOM 706 C C . ALA A 1 104 ? 9.579 -4.100 -2.361 1.00 98.44 104 ALA A C 1
ATOM 708 O O . ALA A 1 104 ? 9.386 -3.636 -3.483 1.00 98.44 104 ALA A O 1
ATOM 709 N N . PHE A 1 105 ? 9.124 -3.517 -1.257 1.00 98.81 105 PHE A N 1
ATOM 710 C CA . PHE A 1 105 ? 8.303 -2.310 -1.290 1.00 98.81 105 PHE A CA 1
ATOM 711 C C . PHE A 1 105 ? 8.975 -1.189 -0.506 1.00 98.81 105 PHE A C 1
ATOM 713 O O . PHE A 1 105 ? 9.094 -1.272 0.714 1.00 98.81 105 PHE A O 1
ATOM 720 N N . THR A 1 106 ? 9.392 -0.129 -1.190 1.00 98.81 106 THR A N 1
ATOM 721 C CA . THR A 1 106 ? 9.927 1.087 -0.574 1.00 98.81 106 THR A CA 1
ATOM 722 C C . THR A 1 106 ? 8.820 2.121 -0.457 1.00 98.81 106 THR A C 1
ATOM 724 O O . THR A 1 106 ? 8.360 2.674 -1.456 1.00 98.81 106 THR A O 1
ATOM 727 N N . TRP A 1 107 ? 8.411 2.415 0.773 1.00 98.75 107 TRP A N 1
ATOM 728 C CA . TRP A 1 107 ? 7.449 3.473 1.058 1.00 98.75 107 TRP A CA 1
ATOM 729 C C . TRP A 1 107 ? 8.208 4.760 1.380 1.00 98.75 107 TRP A C 1
ATOM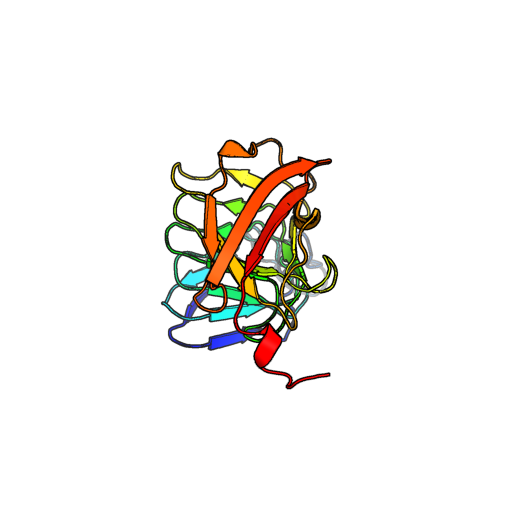 731 O O . TRP A 1 107 ? 8.914 4.808 2.384 1.00 98.75 107 TRP A O 1
ATOM 741 N N . ASN A 1 108 ? 8.097 5.796 0.547 1.00 98.62 108 ASN A N 1
ATOM 742 C CA . ASN A 1 108 ? 8.612 7.127 0.874 1.00 98.62 108 ASN A CA 1
ATOM 743 C C . ASN A 1 108 ? 7.604 7.916 1.717 1.00 98.62 108 ASN A C 1
ATOM 745 O O . ASN A 1 108 ? 6.392 7.836 1.500 1.00 98.62 108 ASN A O 1
ATOM 749 N N . GLY A 1 109 ? 8.102 8.721 2.654 1.00 98.25 109 GLY A N 1
ATOM 750 C CA . GLY A 1 109 ? 7.281 9.636 3.435 1.00 98.25 109 GLY A CA 1
ATOM 751 C C . GLY A 1 109 ? 6.471 10.576 2.538 1.00 98.25 109 GLY A C 1
ATOM 752 O O . GLY A 1 109 ? 6.992 11.156 1.586 1.00 98.25 109 GLY A O 1
ATOM 753 N N . GLY A 1 110 ? 5.181 10.714 2.843 1.00 98.00 110 GLY A N 1
ATOM 754 C CA . GLY A 1 110 ? 4.206 11.443 2.029 1.00 98.00 110 GLY A CA 1
ATOM 755 C C . GLY A 1 110 ? 3.426 10.565 1.043 1.00 98.00 110 GLY A C 1
ATOM 756 O O . GLY A 1 110 ? 2.407 11.020 0.529 1.00 98.00 110 GLY A O 1
ATOM 757 N N . GLY A 1 111 ? 3.846 9.319 0.796 1.00 98.50 111 GLY A N 1
ATOM 758 C CA . GLY A 1 111 ? 3.041 8.340 0.061 1.00 98.50 111 GLY A CA 1
ATOM 759 C C . GLY A 1 111 ? 1.873 7.813 0.903 1.00 98.50 111 GLY A C 1
ATOM 760 O O . GLY A 1 111 ? 1.998 7.683 2.125 1.00 98.50 111 GLY A O 1
ATOM 761 N N . THR A 1 112 ? 0.752 7.484 0.262 1.00 98.62 112 THR A N 1
ATOM 762 C CA . THR A 1 112 ? -0.468 6.994 0.930 1.00 98.62 112 THR A CA 1
ATOM 763 C C . THR A 1 112 ? -0.786 5.551 0.536 1.00 98.62 112 THR A C 1
ATOM 765 O O . THR A 1 112 ? -0.681 5.165 -0.625 1.00 98.62 112 THR A O 1
ATOM 768 N N . MET A 1 113 ? -1.204 4.745 1.507 1.00 98.44 113 MET A N 1
ATOM 769 C CA . MET A 1 113 ? -1.769 3.415 1.285 1.00 98.44 113 MET A CA 1
ATOM 770 C C . MET A 1 113 ? -3.287 3.492 1.442 1.00 98.44 113 MET A C 1
ATOM 772 O O . MET A 1 113 ? -3.776 3.642 2.559 1.00 98.44 113 MET A O 1
ATOM 776 N N . ASN A 1 114 ? -4.031 3.428 0.339 1.00 97.81 114 ASN A N 1
ATOM 777 C CA . ASN A 1 114 ? -5.491 3.477 0.345 1.00 97.81 114 ASN A CA 1
ATOM 778 C C . ASN A 1 114 ? -6.071 2.063 0.451 1.00 97.81 114 ASN A C 1
ATOM 780 O O . ASN A 1 114 ? -5.814 1.225 -0.406 1.00 97.81 114 ASN A O 1
ATOM 784 N N . PHE A 1 115 ? -6.794 1.789 1.528 1.00 98.06 115 PHE A N 1
ATOM 785 C CA . PHE A 1 115 ? -7.236 0.455 1.915 1.00 98.06 115 PHE A CA 1
ATOM 786 C C . PHE A 1 115 ? -8.702 0.492 2.314 1.00 98.06 115 PHE A C 1
ATOM 788 O O . PHE A 1 115 ? -9.138 1.380 3.038 1.00 98.06 115 PHE A O 1
ATOM 795 N N . ARG A 1 116 ? -9.464 -0.517 1.928 1.00 96.88 116 ARG A N 1
ATOM 796 C CA . ARG A 1 116 ? -10.836 -0.724 2.379 1.00 96.88 116 ARG A CA 1
ATOM 797 C C . ARG A 1 116 ? -10.862 -1.789 3.456 1.00 96.88 116 ARG A C 1
ATOM 799 O O . ARG A 1 116 ? -10.297 -2.870 3.290 1.00 96.88 116 ARG A O 1
ATOM 806 N N . LEU A 1 117 ? -11.542 -1.488 4.556 1.00 96.88 117 LEU A N 1
ATOM 807 C CA . LEU A 1 117 ? -11.772 -2.440 5.635 1.00 96.88 117 LEU A CA 1
ATOM 808 C C . LEU A 1 117 ? -13.208 -2.957 5.561 1.00 96.88 117 LEU A C 1
ATOM 810 O O . LEU A 1 117 ? -14.158 -2.175 5.563 1.00 96.88 117 LEU A O 1
ATOM 814 N N . GLY A 1 118 ? -13.357 -4.276 5.475 1.00 95.25 118 GLY A N 1
ATOM 815 C CA . GLY A 1 118 ? -14.643 -4.960 5.489 1.00 95.25 118 GLY A CA 1
ATOM 816 C C . GLY A 1 118 ? -14.989 -5.580 6.841 1.00 95.25 118 GLY A C 1
ATOM 817 O O . GLY A 1 118 ? -14.232 -5.499 7.807 1.00 95.25 118 GLY A O 1
ATOM 818 N N . ALA A 1 119 ? -16.100 -6.317 6.887 1.00 94.25 119 ALA A N 1
ATOM 819 C CA . ALA A 1 119 ? -16.545 -7.039 8.085 1.00 94.25 119 ALA A CA 1
ATOM 820 C C . ALA A 1 119 ? -15.520 -8.051 8.645 1.00 94.25 119 ALA A C 1
ATOM 822 O O . ALA A 1 119 ? -15.579 -8.401 9.819 1.00 94.25 119 ALA A O 1
ATOM 823 N N . THR A 1 120 ? -14.580 -8.534 7.825 1.00 95.69 120 THR A N 1
ATOM 824 C CA . THR A 1 120 ? -13.506 -9.458 8.227 1.00 95.69 120 THR A CA 1
ATOM 825 C C . THR A 1 120 ? -12.214 -9.128 7.484 1.00 95.69 120 THR A C 1
ATOM 827 O O . THR A 1 120 ? -12.255 -8.468 6.449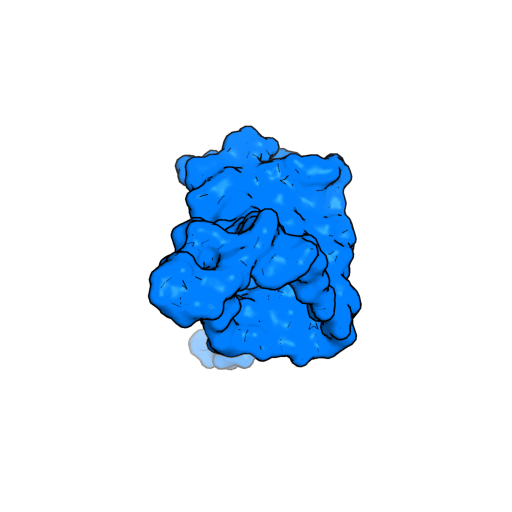 1.00 95.69 120 THR A O 1
ATOM 830 N N . GLY A 1 121 ? -11.071 -9.644 7.952 1.00 92.31 121 GLY A N 1
ATOM 831 C CA . GLY A 1 121 ? -9.788 -9.481 7.253 1.00 92.31 121 GLY A CA 1
ATOM 832 C C . GLY A 1 121 ? -9.789 -10.002 5.809 1.00 92.31 121 GLY A C 1
ATOM 833 O O . GLY A 1 121 ? -9.200 -9.378 4.939 1.00 92.31 121 GLY A O 1
ATOM 834 N N . ALA A 1 122 ? -10.511 -11.092 5.526 1.00 92.81 122 ALA A N 1
ATOM 835 C CA . ALA A 1 122 ? -10.645 -11.639 4.169 1.00 92.81 122 ALA A CA 1
ATOM 836 C C . ALA A 1 122 ? -11.548 -10.795 3.249 1.00 92.81 122 ALA A C 1
ATOM 838 O O . ALA A 1 122 ? -11.591 -11.022 2.044 1.00 92.81 122 ALA A O 1
ATOM 839 N N . ARG A 1 123 ? -12.302 -9.851 3.822 1.00 95.25 123 ARG A N 1
ATOM 840 C CA . ARG A 1 123 ? -13.144 -8.885 3.107 1.00 95.25 123 ARG A CA 1
ATOM 841 C C . ARG A 1 123 ? -12.538 -7.480 3.139 1.00 95.25 123 ARG A C 1
ATOM 843 O O . ARG A 1 123 ? -13.274 -6.510 2.987 1.00 95.25 123 ARG A O 1
ATOM 850 N N . SER A 1 124 ? -11.230 -7.383 3.347 1.00 97.56 124 SER A N 1
ATOM 851 C CA . SER A 1 124 ? -10.466 -6.138 3.365 1.00 97.56 124 SER A CA 1
ATOM 852 C C . SER A 1 124 ? -9.337 -6.187 2.345 1.00 97.56 124 SER A C 1
ATOM 854 O O . SER A 1 124 ? -8.932 -7.263 1.902 1.00 97.56 124 SER A O 1
ATOM 856 N N . ASP A 1 125 ? -8.814 -5.014 2.010 1.00 98.50 125 ASP A N 1
ATOM 857 C CA . ASP A 1 125 ? -7.620 -4.889 1.182 1.00 98.50 125 ASP A CA 1
ATOM 858 C C . ASP A 1 125 ? -6.376 -5.418 1.905 1.00 98.50 125 ASP A C 1
ATOM 860 O O . ASP A 1 125 ? -6.218 -5.251 3.118 1.00 98.50 125 ASP A O 1
ATOM 864 N N . LEU A 1 126 ? -5.474 -6.036 1.140 1.00 98.56 126 LEU A N 1
ATOM 865 C CA . LEU A 1 126 ? -4.201 -6.564 1.631 1.00 98.56 126 LEU A CA 1
ATOM 866 C C . LEU A 1 126 ? -3.088 -6.318 0.612 1.00 98.56 126 LEU A C 1
ATOM 868 O O . LEU A 1 126 ? -3.190 -6.704 -0.551 1.00 98.56 126 LEU A O 1
ATOM 872 N N . LEU A 1 127 ? -1.976 -5.748 1.069 1.00 98.81 127 LEU A N 1
ATOM 873 C CA . LEU A 1 127 ? -0.734 -5.713 0.303 1.00 98.81 127 LEU A CA 1
ATOM 874 C C . LEU A 1 127 ? 0.185 -6.851 0.756 1.00 98.81 127 LEU A C 1
ATOM 876 O O . LEU A 1 127 ? 0.620 -6.911 1.907 1.00 98.81 127 LEU A O 1
ATOM 880 N N . LEU A 1 128 ? 0.524 -7.745 -0.164 1.00 98.75 128 LEU A N 1
ATOM 881 C CA . LEU A 1 128 ? 1.567 -8.739 0.041 1.00 98.75 128 LEU A CA 1
ATOM 882 C C . LEU A 1 128 ? 2.895 -8.190 -0.479 1.00 98.75 128 LEU A C 1
ATOM 884 O O . LEU A 1 128 ? 2.996 -7.721 -1.612 1.00 98.75 128 LEU A O 1
ATOM 888 N N . VAL A 1 129 ? 3.926 -8.260 0.355 1.00 98.75 129 VAL A N 1
ATOM 889 C CA . VAL A 1 129 ? 5.288 -7.839 0.024 1.00 98.75 129 VAL A CA 1
ATOM 890 C C . VAL A 1 129 ? 6.172 -9.073 0.145 1.00 98.75 129 VAL A C 1
ATOM 892 O O . VAL A 1 129 ? 6.559 -9.490 1.233 1.00 98.75 129 VAL A O 1
ATOM 895 N N . SER A 1 130 ? 6.487 -9.692 -0.988 1.00 98.00 130 SER A N 1
ATOM 896 C CA . SER A 1 130 ? 7.241 -10.955 -1.045 1.00 98.00 130 SER A CA 1
ATOM 897 C C . SER A 1 130 ? 8.691 -10.844 -0.552 1.00 98.00 130 SER A C 1
ATOM 899 O O . SER A 1 130 ? 9.394 -11.847 -0.446 1.00 98.00 130 SER A O 1
ATOM 901 N N . ARG A 1 131 ? 9.164 -9.620 -0.281 1.00 98.25 131 ARG A N 1
ATOM 902 C CA . ARG A 1 131 ? 10.487 -9.329 0.284 1.00 98.25 131 ARG A CA 1
ATOM 903 C C . ARG A 1 131 ? 10.362 -8.348 1.459 1.00 98.25 131 ARG A C 1
ATOM 905 O O . ARG A 1 131 ? 9.511 -8.514 2.331 1.00 98.25 131 ARG A O 1
ATOM 912 N N . SER A 1 132 ? 11.235 -7.346 1.523 1.00 98.38 132 SER A N 1
ATOM 913 C CA . SER A 1 132 ? 11.239 -6.356 2.599 1.00 98.38 132 SER A CA 1
ATOM 914 C C . SER A 1 132 ? 10.276 -5.203 2.324 1.00 98.38 132 SER A C 1
ATOM 916 O O . SER A 1 132 ? 10.257 -4.655 1.220 1.00 98.38 132 SER A O 1
ATOM 918 N N . LEU A 1 133 ? 9.550 -4.788 3.360 1.00 98.75 133 LEU A N 1
ATOM 919 C CA . LEU A 1 133 ? 8.911 -3.482 3.458 1.00 98.75 133 LEU A CA 1
ATOM 920 C C . LEU A 1 133 ? 9.942 -2.486 4.010 1.00 98.75 133 LEU A C 1
ATOM 922 O O . LEU A 1 133 ? 10.386 -2.597 5.154 1.00 98.75 133 LEU A O 1
ATOM 926 N N . LEU A 1 134 ? 10.346 -1.529 3.182 1.00 98.50 134 LEU A N 1
ATOM 927 C CA . LEU A 1 134 ? 11.445 -0.602 3.428 1.00 98.50 134 LEU A CA 1
ATOM 928 C C . LEU A 1 134 ? 10.927 0.823 3.634 1.00 98.50 134 LEU A C 1
ATOM 930 O O . LEU A 1 134 ? 9.975 1.259 2.983 1.00 98.50 134 LEU A O 1
ATOM 934 N N . LYS A 1 135 ? 11.600 1.568 4.514 1.00 97.56 135 LYS A N 1
ATOM 935 C CA . LYS A 1 135 ? 11.432 3.020 4.618 1.00 97.56 135 LYS A CA 1
ATOM 936 C C . LYS A 1 135 ? 12.299 3.712 3.576 1.00 97.56 135 LYS A C 1
ATOM 938 O O . LYS A 1 135 ? 13.503 3.476 3.526 1.00 97.56 135 LYS A O 1
ATOM 943 N N . GLY A 1 136 ? 11.673 4.563 2.778 1.00 97.44 136 GLY A N 1
ATOM 944 C CA . GLY A 1 136 ? 12.339 5.496 1.884 1.00 97.44 136 GLY A CA 1
ATOM 945 C C . GLY A 1 136 ? 12.633 6.824 2.583 1.00 97.44 136 GLY A C 1
ATOM 946 O O . GLY A 1 136 ? 13.132 6.855 3.709 1.00 97.44 136 GLY A O 1
ATOM 947 N N . THR A 1 137 ? 12.320 7.936 1.919 1.00 97.56 137 THR A N 1
ATOM 948 C CA . THR A 1 137 ? 12.492 9.281 2.489 1.00 97.56 137 THR A CA 1
ATOM 949 C C . THR A 1 137 ? 11.664 9.478 3.763 1.00 97.56 137 THR A C 1
ATOM 951 O O . THR A 1 137 ? 10.600 8.886 3.936 1.00 97.56 137 THR A O 1
ATOM 954 N N . ALA A 1 138 ? 12.133 10.338 4.670 1.00 96.38 138 ALA A N 1
ATOM 955 C CA . ALA A 1 138 ? 11.391 10.681 5.881 1.00 96.38 138 ALA A CA 1
ATOM 956 C C . ALA A 1 138 ? 10.072 11.415 5.563 1.00 96.38 138 ALA A C 1
ATOM 958 O O . ALA A 1 138 ? 9.964 12.121 4.563 1.00 96.38 138 ALA A O 1
ATOM 959 N N . GLY A 1 139 ? 9.075 11.274 6.439 1.00 96.25 139 GLY A N 1
ATOM 960 C CA . GLY A 1 139 ? 7.771 11.927 6.315 1.00 96.25 139 GLY A CA 1
ATOM 961 C C . GLY A 1 139 ? 6.658 11.097 6.949 1.00 96.25 139 GLY A C 1
ATOM 962 O O . GLY A 1 139 ? 6.916 10.234 7.788 1.00 96.25 139 GLY A O 1
ATOM 963 N N . THR A 1 140 ? 5.412 11.364 6.554 1.00 96.81 140 THR A N 1
ATOM 964 C CA . THR A 1 140 ? 4.242 10.621 7.043 1.00 96.81 140 THR A CA 1
ATOM 965 C C . THR A 1 140 ? 4.036 9.333 6.249 1.00 96.81 140 THR A C 1
ATOM 967 O O . THR A 1 140 ? 3.957 9.380 5.025 1.00 96.81 140 THR A O 1
ATOM 970 N N . TYR A 1 141 ? 3.874 8.207 6.942 1.00 98.44 141 TYR A N 1
ATOM 971 C CA . TYR A 1 141 ? 3.465 6.926 6.360 1.00 98.44 141 TYR A CA 1
ATOM 972 C C . TYR A 1 141 ? 1.987 6.704 6.687 1.00 98.44 141 TYR A C 1
ATOM 974 O O . TYR A 1 141 ? 1.642 6.265 7.786 1.00 98.44 141 TYR A O 1
ATOM 982 N N . ARG A 1 142 ? 1.110 7.135 5.775 1.00 98.56 142 ARG A N 1
ATOM 983 C CA . ARG A 1 142 ? -0.331 7.250 6.026 1.00 98.56 142 ARG A CA 1
ATOM 984 C C . ARG A 1 142 ? -1.123 6.126 5.372 1.00 98.56 142 ARG A C 1
ATOM 986 O O . ARG A 1 142 ? -1.035 5.933 4.161 1.00 98.56 142 ARG A O 1
ATOM 993 N N . PHE A 1 143 ? -1.984 5.486 6.149 1.00 98.81 143 PHE A N 1
ATOM 994 C CA . PHE A 1 143 ? -3.108 4.728 5.614 1.00 98.81 143 PHE A CA 1
ATOM 995 C C . PHE A 1 143 ? -4.320 5.642 5.409 1.00 98.81 143 PHE A C 1
ATOM 997 O O . PHE A 1 143 ? -4.621 6.495 6.242 1.00 98.81 143 PHE A O 1
ATOM 1004 N N . HIS A 1 144 ? -5.026 5.471 4.303 1.00 98.12 144 HIS A N 1
ATOM 1005 C CA . HIS A 1 144 ? -6.353 6.035 4.103 1.00 98.12 144 HIS A CA 1
ATOM 1006 C C . HIS A 1 144 ? -7.338 4.871 4.116 1.00 98.12 144 HIS A C 1
ATOM 1008 O O . HIS A 1 144 ? -7.211 3.970 3.292 1.00 98.12 144 HIS A O 1
ATOM 1014 N N . PHE A 1 145 ? -8.257 4.855 5.081 1.00 98.00 145 PHE A N 1
ATOM 1015 C CA . PHE A 1 145 ? -9.231 3.780 5.216 1.00 98.00 145 PHE A CA 1
ATOM 1016 C C . PHE A 1 145 ? -10.589 4.165 4.645 1.00 98.00 145 PHE A C 1
ATOM 1018 O O . PHE A 1 145 ? -11.207 5.121 5.108 1.00 98.00 145 PHE A O 1
ATOM 1025 N N . GLY A 1 146 ? -11.068 3.361 3.701 1.00 95.25 146 GLY A N 1
ATOM 1026 C CA . GLY A 1 146 ? -12.467 3.317 3.290 1.00 95.25 146 GLY A CA 1
ATOM 1027 C C . GLY A 1 146 ? -13.201 2.100 3.846 1.00 95.25 146 GLY A C 1
ATOM 1028 O O . GLY A 1 146 ? -12.619 1.255 4.540 1.00 95.25 146 GLY A O 1
ATOM 1029 N N . ILE A 1 147 ? -14.498 2.013 3.567 1.00 93.44 147 ILE A N 1
ATOM 1030 C CA . ILE A 1 147 ? -15.320 0.844 3.902 1.00 93.44 147 ILE A CA 1
ATOM 1031 C C . ILE A 1 147 ? -15.346 -0.110 2.703 1.00 93.44 147 ILE A C 1
ATOM 1033 O O . ILE A 1 147 ? -15.474 0.314 1.556 1.00 93.44 147 ILE A O 1
ATOM 1037 N N . GLY A 1 148 ? -15.185 -1.411 2.965 1.00 90.75 148 GLY A N 1
ATOM 1038 C CA . GLY A 1 148 ? -15.435 -2.460 1.975 1.00 90.75 148 GLY A CA 1
ATOM 1039 C C . GLY A 1 148 ? -16.936 -2.632 1.709 1.00 90.75 148 GLY A C 1
ATOM 1040 O O . GLY A 1 148 ? -17.723 -1.699 1.809 1.00 90.75 148 GLY A O 1
ATOM 1041 N N . ASN A 1 149 ? -17.389 -3.852 1.421 1.00 88.81 149 ASN A N 1
ATOM 1042 C CA . ASN A 1 149 ? -18.828 -4.098 1.232 1.00 88.81 149 ASN A CA 1
ATOM 1043 C C . ASN A 1 149 ? -19.655 -3.892 2.514 1.00 88.81 149 ASN A C 1
ATOM 1045 O O . ASN A 1 149 ? -20.865 -3.711 2.444 1.00 88.81 149 ASN A O 1
ATOM 1049 N N . SER A 1 150 ? -19.022 -3.971 3.682 1.00 90.50 150 SER A N 1
ATOM 1050 C CA . SER A 1 150 ? -19.659 -3.774 4.984 1.00 90.50 150 SER A CA 1
ATOM 1051 C C . SER A 1 150 ? -18.648 -3.141 5.939 1.00 90.50 150 SER A C 1
ATOM 1053 O O . SER A 1 150 ? -17.455 -3.395 5.763 1.00 90.50 150 SER A O 1
ATOM 1055 N N . PRO A 1 151 ? -19.075 -2.364 6.949 1.00 92.12 151 PRO A N 1
ATOM 1056 C CA . PRO A 1 151 ? -18.156 -1.722 7.886 1.00 92.12 151 PRO A CA 1
ATOM 1057 C C . PRO A 1 151 ? -17.256 -2.719 8.630 1.00 92.12 151 PRO A C 1
ATOM 1059 O O . PRO A 1 151 ? -17.656 -3.869 8.848 1.00 92.12 151 PRO A O 1
ATOM 1062 N N . PRO A 1 152 ? -16.058 -2.291 9.061 1.00 95.81 152 PRO A N 1
ATOM 1063 C CA . PRO A 1 152 ? -15.215 -3.107 9.915 1.00 95.81 152 PRO A CA 1
ATOM 1064 C C . PRO A 1 152 ? -15.807 -3.286 11.314 1.00 95.81 152 PRO A C 1
ATOM 1066 O O . PRO A 1 152 ? -16.666 -2.523 11.746 1.00 95.81 152 PRO A O 1
ATOM 1069 N N . VAL A 1 153 ? -15.332 -4.296 12.040 1.00 95.38 153 VAL A N 1
ATOM 1070 C CA . VAL A 1 153 ? -15.888 -4.708 13.335 1.00 95.38 153 VAL A CA 1
ATOM 1071 C C . VAL A 1 153 ? -14.919 -4.366 14.467 1.00 95.38 153 VAL A C 1
ATOM 1073 O O . VAL A 1 153 ? -13.728 -4.679 14.397 1.00 95.38 153 VAL A O 1
ATOM 1076 N N . VAL A 1 154 ? -15.428 -3.755 15.542 1.00 96.75 154 VAL A N 1
ATOM 1077 C CA . VAL A 1 154 ? -14.640 -3.431 16.745 1.00 96.75 154 VAL A CA 1
ATOM 1078 C C . VAL A 1 154 ? -14.012 -4.692 17.344 1.00 96.75 154 VAL A C 1
ATOM 1080 O O . VAL A 1 154 ? -14.650 -5.735 17.441 1.00 96.75 154 VAL A O 1
ATOM 1083 N N . GLY A 1 155 ? -12.747 -4.594 17.747 1.00 96.25 155 GLY A N 1
ATOM 1084 C CA . GLY A 1 155 ? -11.947 -5.699 18.272 1.00 96.25 155 GLY A CA 1
ATOM 1085 C C . GLY A 1 155 ? -11.307 -6.573 17.191 1.00 96.25 155 GLY A C 1
ATOM 1086 O O . GLY A 1 155 ? -10.466 -7.408 17.515 1.00 96.25 155 GLY A O 1
ATOM 1087 N N . THR A 1 156 ? -11.651 -6.375 15.914 1.00 97.19 156 THR A N 1
ATOM 1088 C CA . THR A 1 156 ? -11.064 -7.147 14.814 1.00 97.19 156 THR A CA 1
ATOM 1089 C C . THR A 1 156 ? -9.702 -6.585 14.427 1.00 97.19 156 THR A C 1
ATOM 1091 O O . THR A 1 156 ? -9.534 -5.377 14.244 1.00 97.19 156 THR A O 1
ATOM 1094 N N . ALA A 1 157 ? -8.731 -7.487 14.291 1.00 97.62 157 ALA A N 1
ATOM 1095 C CA . ALA A 1 157 ? -7.399 -7.201 13.783 1.00 97.62 157 ALA A CA 1
ATOM 1096 C C . ALA A 1 157 ? -7.350 -7.453 12.268 1.00 97.62 157 ALA A C 1
ATOM 1098 O O . ALA A 1 157 ? -7.601 -8.566 11.804 1.00 97.62 157 ALA A O 1
ATOM 1099 N N . TYR A 1 158 ? -7.009 -6.421 11.504 1.00 98.44 158 TYR A N 1
ATOM 1100 C CA . TYR A 1 158 ? -6.901 -6.456 10.050 1.00 98.44 158 TYR A CA 1
ATOM 1101 C C . TYR A 1 158 ? -5.434 -6.428 9.645 1.00 98.44 158 TYR A C 1
ATOM 1103 O O . TYR A 1 158 ? -4.733 -5.448 9.905 1.00 98.44 158 TYR A O 1
ATOM 1111 N N . THR A 1 159 ? -4.954 -7.489 9.001 1.00 98.56 159 THR A N 1
ATOM 1112 C CA . THR A 1 159 ? -3.638 -7.465 8.359 1.00 98.56 159 THR A CA 1
ATOM 1113 C C . THR A 1 159 ? -3.713 -6.594 7.111 1.00 98.56 159 THR A C 1
ATOM 1115 O O . THR A 1 159 ? -4.426 -6.932 6.176 1.00 98.56 159 THR A O 1
ATOM 1118 N N . LEU A 1 160 ? -2.978 -5.483 7.107 1.00 98.75 160 LEU A N 1
ATOM 1119 C CA . LEU A 1 160 ? -2.926 -4.537 5.989 1.00 98.75 160 LEU A CA 1
ATOM 1120 C C . LEU A 1 160 ? -1.762 -4.855 5.057 1.00 98.75 160 LEU A C 1
ATOM 1122 O O . LEU A 1 160 ? -1.878 -4.820 3.838 1.00 98.75 160 LEU A O 1
ATOM 1126 N N . ILE A 1 161 ? -0.612 -5.178 5.641 1.00 98.81 161 ILE A N 1
ATOM 1127 C CA . ILE A 1 161 ? 0.573 -5.563 4.886 1.00 98.81 161 ILE A CA 1
ATOM 1128 C C . ILE A 1 161 ? 1.099 -6.849 5.484 1.00 98.81 161 ILE A C 1
ATOM 1130 O O . ILE A 1 161 ? 1.258 -6.929 6.700 1.00 98.81 161 ILE A O 1
ATOM 1134 N N . HIS A 1 162 ? 1.431 -7.823 4.647 1.00 98.50 162 HIS A N 1
ATOM 1135 C CA . HIS A 1 162 ? 2.256 -8.953 5.056 1.00 98.50 162 HIS A CA 1
ATOM 1136 C C . HIS A 1 162 ? 3.552 -8.917 4.253 1.00 98.50 162 HIS A C 1
ATOM 1138 O O . HIS A 1 162 ? 3.534 -9.133 3.042 1.00 98.50 162 HIS A O 1
ATOM 1144 N N . ALA A 1 163 ? 4.666 -8.634 4.928 1.00 98.62 163 ALA A N 1
ATOM 1145 C CA . ALA A 1 163 ? 5.991 -8.641 4.323 1.00 98.62 163 ALA A CA 1
ATOM 1146 C C . ALA A 1 163 ? 6.810 -9.846 4.790 1.00 98.62 163 ALA A C 1
ATOM 1148 O O . ALA A 1 163 ? 6.612 -10.342 5.896 1.00 98.62 163 ALA A O 1
ATOM 11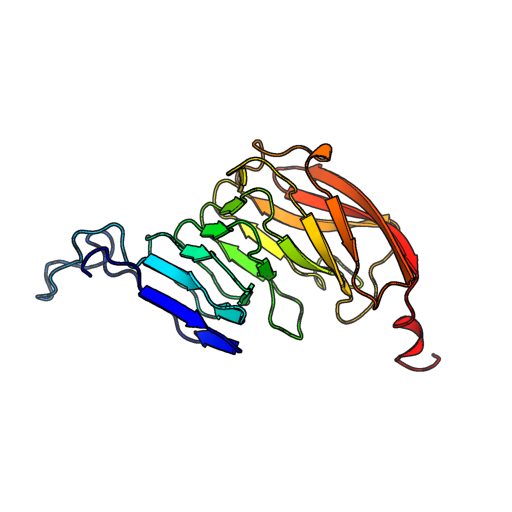49 N N . SER A 1 164 ? 7.797 -10.280 4.008 1.00 98.56 164 SER A N 1
ATOM 1150 C CA . SER A 1 164 ? 8.798 -11.229 4.519 1.00 98.56 164 SER A CA 1
ATOM 1151 C C . SER A 1 164 ? 9.718 -10.589 5.562 1.00 98.56 164 SER A C 1
ATOM 1153 O O . SER A 1 164 ? 10.249 -11.281 6.428 1.00 98.56 164 SER A O 1
ATOM 1155 N N . ASN A 1 165 ? 9.894 -9.267 5.505 1.00 98.44 165 ASN A N 1
ATOM 1156 C CA . ASN A 1 165 ? 10.594 -8.490 6.520 1.00 98.44 165 ASN A CA 1
ATOM 1157 C C . ASN A 1 165 ? 9.961 -7.095 6.648 1.00 98.44 165 ASN A C 1
ATOM 1159 O O . ASN A 1 165 ? 9.941 -6.342 5.678 1.00 98.44 165 ASN A O 1
ATOM 1163 N N . ALA A 1 166 ? 9.482 -6.739 7.843 1.00 98.00 166 ALA A N 1
ATOM 1164 C CA . ALA A 1 166 ? 8.937 -5.410 8.142 1.00 98.00 166 ALA A CA 1
ATOM 1165 C C . ALA A 1 166 ? 9.738 -4.646 9.214 1.00 98.00 166 ALA A C 1
ATOM 1167 O O . ALA A 1 166 ? 9.255 -3.651 9.753 1.00 98.00 166 ALA A O 1
ATOM 1168 N N . SER A 1 167 ? 10.965 -5.076 9.528 1.00 97.69 167 SER A N 1
ATOM 1169 C CA . SER A 1 167 ? 11.765 -4.546 10.642 1.00 97.69 167 SER A CA 1
ATOM 1170 C C . SER A 1 167 ? 12.159 -3.075 10.488 1.00 97.69 167 SER A C 1
ATOM 1172 O O . SER A 1 167 ? 12.588 -2.449 11.453 1.00 97.69 167 SER A O 1
ATOM 1174 N N . ALA A 1 168 ? 12.032 -2.506 9.284 1.00 97.31 168 ALA A N 1
ATOM 1175 C CA . ALA A 1 168 ? 12.259 -1.083 9.049 1.00 97.31 168 ALA A CA 1
ATOM 1176 C C . ALA A 1 168 ? 11.194 -0.198 9.722 1.00 97.31 168 ALA A C 1
ATOM 1178 O O . ALA A 1 168 ? 11.449 0.983 9.975 1.00 97.31 168 ALA A O 1
ATOM 1179 N N . PHE A 1 169 ? 10.011 -0.742 10.014 1.00 98.06 169 PHE A N 1
ATOM 1180 C CA . PHE A 1 169 ? 8.888 -0.022 10.602 1.00 98.06 169 PHE A CA 1
ATOM 1181 C C . PHE A 1 169 ? 8.635 -0.424 12.055 1.00 98.06 169 PHE A C 1
ATOM 1183 O O . PHE A 1 169 ? 8.925 -1.531 12.492 1.00 98.06 169 PHE A O 1
ATOM 1190 N N . ALA A 1 170 ? 8.050 0.511 12.794 1.00 97.88 170 ALA A N 1
ATOM 1191 C CA . ALA A 1 170 ? 7.470 0.320 14.110 1.00 97.88 170 ALA A CA 1
ATOM 1192 C C . ALA A 1 170 ? 6.042 0.895 14.100 1.00 97.88 170 ALA A C 1
ATOM 1194 O O . ALA A 1 170 ? 5.768 1.808 13.315 1.00 97.88 170 ALA A O 1
ATOM 1195 N N . PRO A 1 171 ? 5.139 0.435 14.984 1.00 98.19 171 PRO A N 1
ATOM 1196 C CA . PRO A 1 171 ? 3.744 0.882 14.995 1.00 98.19 171 PRO A CA 1
ATOM 1197 C C . PRO A 1 171 ? 3.560 2.405 15.029 1.00 98.19 171 PRO A C 1
ATOM 1199 O O . PRO A 1 171 ? 2.727 2.941 14.308 1.00 98.19 171 PRO A O 1
ATOM 1202 N N . GLY A 1 172 ? 4.393 3.118 15.798 1.00 97.81 172 GLY A N 1
ATOM 1203 C CA . GLY A 1 172 ? 4.343 4.581 15.909 1.00 97.81 172 GLY A CA 1
ATOM 1204 C C . GLY A 1 172 ? 4.764 5.347 14.648 1.00 97.81 172 GLY A C 1
ATOM 1205 O O . GLY A 1 172 ? 4.749 6.573 14.649 1.00 97.81 172 GLY A O 1
ATOM 1206 N N . ASN A 1 173 ? 5.175 4.664 13.577 1.00 98.00 173 ASN A N 1
ATOM 1207 C CA . ASN A 1 173 ? 5.457 5.312 12.296 1.00 98.00 173 ASN A CA 1
ATOM 1208 C C . ASN A 1 173 ? 4.209 5.521 11.443 1.00 98.00 173 ASN A C 1
ATOM 1210 O O . ASN A 1 173 ? 4.256 6.326 10.513 1.00 98.00 173 ASN A O 1
ATOM 1214 N N . PHE A 1 174 ? 3.133 4.794 11.737 1.00 98.62 174 PHE A N 1
ATOM 1215 C CA . PHE A 1 174 ? 1.920 4.814 10.941 1.00 98.62 174 PHE A CA 1
ATOM 1216 C C . PHE A 1 174 ? 0.923 5.821 11.497 1.00 98.62 174 PHE A C 1
ATOM 1218 O O . PHE A 1 174 ? 0.709 5.926 12.704 1.00 98.62 174 PHE A O 1
ATOM 1225 N N . SER A 1 175 ? 0.276 6.535 10.588 1.00 98.50 175 SER A N 1
ATOM 1226 C CA . SER A 1 175 ? -0.933 7.297 10.871 1.00 98.50 175 SER A CA 1
ATOM 1227 C C . SER A 1 175 ? -2.038 6.839 9.936 1.00 98.50 175 SER A C 1
ATOM 1229 O O . SER A 1 175 ? -1.777 6.177 8.927 1.00 98.50 175 SER A O 1
ATOM 1231 N N . PHE A 1 176 ? -3.277 7.187 10.259 1.00 98.69 176 PHE A N 1
ATOM 1232 C CA . PHE A 1 176 ? -4.373 6.974 9.335 1.00 98.69 176 PHE A CA 1
ATOM 1233 C C . PHE A 1 176 ? -5.325 8.158 9.296 1.00 98.69 176 PHE A C 1
ATOM 1235 O O . PHE A 1 176 ? -5.400 8.953 10.232 1.00 98.69 176 PHE A O 1
ATOM 1242 N N . ILE A 1 177 ? -6.035 8.248 8.181 1.00 98.00 177 ILE A N 1
ATOM 1243 C CA . ILE A 1 177 ? -7.269 9.011 8.024 1.00 98.00 177 ILE A CA 1
ATOM 1244 C C . ILE A 1 177 ? -8.344 8.047 7.523 1.00 98.00 177 ILE A C 1
ATOM 1246 O O . ILE A 1 177 ? -8.020 7.004 6.951 1.00 98.00 177 ILE A O 1
ATOM 1250 N N . SER A 1 178 ? -9.606 8.389 7.723 1.00 96.38 178 SER A N 1
ATOM 1251 C CA . SER A 1 178 ? -10.737 7.663 7.153 1.00 96.38 178 SER A CA 1
ATOM 1252 C C . SER A 1 178 ? -11.433 8.523 6.105 1.00 96.38 178 SER A C 1
ATOM 1254 O O . SER A 1 178 ? -11.410 9.752 6.204 1.00 96.38 178 SER A O 1
ATOM 1256 N N . ASP A 1 179 ? -12.050 7.886 5.116 1.00 91.44 179 ASP A N 1
ATOM 1257 C CA . ASP A 1 179 ? -12.928 8.579 4.179 1.00 91.44 179 ASP A CA 1
ATOM 1258 C C . ASP A 1 179 ? -14.219 9.065 4.869 1.00 91.44 179 ASP A C 1
ATOM 1260 O O . ASP A 1 179 ? -14.484 8.788 6.044 1.00 91.44 179 ASP A O 1
ATOM 1264 N N . SER A 1 180 ? -15.048 9.792 4.120 1.00 90.31 180 SER A N 1
ATOM 1265 C CA . SER A 1 180 ? -16.324 10.321 4.607 1.00 90.31 180 SER A CA 1
ATOM 1266 C C . SER A 1 180 ? -17.404 9.257 4.833 1.00 90.31 180 SER A C 1
ATOM 1268 O O . SER A 1 180 ? -18.469 9.588 5.350 1.00 90.31 180 SER A O 1
ATOM 1270 N N . SER A 1 181 ? -17.169 7.993 4.459 1.00 88.00 181 SER A N 1
ATOM 1271 C CA . SER A 1 181 ? -18.106 6.898 4.743 1.00 88.00 181 SER A CA 1
ATOM 1272 C C . SER A 1 181 ? -18.068 6.477 6.219 1.00 88.00 181 SER A C 1
ATOM 1274 O O . SER A 1 181 ? -19.017 5.867 6.730 1.00 88.00 181 SER A O 1
ATOM 1276 N N . TYR A 1 182 ? -17.008 6.862 6.933 1.00 92.19 182 TYR A N 1
ATOM 1277 C CA . TYR A 1 182 ? -16.923 6.787 8.384 1.00 92.19 182 TYR A CA 1
ATOM 1278 C C . TYR A 1 182 ? -17.396 8.091 9.032 1.00 92.19 182 TYR A C 1
ATOM 1280 O O . TYR A 1 182 ? -16.916 9.175 8.716 1.00 92.19 182 TYR A O 1
ATOM 1288 N N . GLN A 1 183 ? -18.277 7.967 10.025 1.00 91.94 183 GLN A N 1
ATOM 1289 C CA . GLN A 1 183 ? -18.523 9.034 11.002 1.00 91.94 183 GLN A CA 1
ATOM 1290 C C . GLN A 1 183 ? -17.405 9.061 12.051 1.00 91.94 183 GLN A C 1
ATOM 1292 O O . GLN A 1 183 ? -17.019 10.114 12.551 1.00 91.94 183 GLN A O 1
ATOM 1297 N N . ASN A 1 184 ? -16.877 7.880 12.385 1.00 93.38 184 ASN A N 1
ATOM 1298 C CA . ASN A 1 184 ? -15.703 7.711 13.226 1.00 93.38 184 ASN A CA 1
ATOM 1299 C C . ASN A 1 184 ? -15.023 6.369 12.920 1.00 93.38 184 ASN A C 1
ATOM 1301 O O . ASN A 1 184 ? -15.698 5.352 12.744 1.00 93.38 184 ASN A O 1
ATOM 1305 N N . LEU A 1 185 ? -13.694 6.352 12.940 1.00 96.62 185 LEU A N 1
ATOM 1306 C CA . LEU A 1 185 ? -12.887 5.139 12.966 1.00 96.62 185 LEU A CA 1
ATOM 1307 C C . LEU A 1 185 ? -11.727 5.349 13.940 1.00 96.62 185 LEU A C 1
ATOM 1309 O O . LEU A 1 185 ? -10.893 6.231 13.747 1.00 96.62 185 LEU A O 1
ATOM 1313 N N . THR A 1 186 ? -11.649 4.514 14.971 1.00 98.00 186 THR A N 1
ATOM 1314 C CA . THR A 1 186 ? -10.510 4.468 15.890 1.00 98.00 186 THR A CA 1
ATOM 1315 C C . THR A 1 186 ? -9.878 3.089 15.872 1.00 98.00 186 THR A C 1
ATOM 1317 O O . THR A 1 186 ? -10.554 2.069 15.719 1.00 98.00 186 THR A O 1
ATOM 1320 N N . GLY A 1 187 ? -8.563 3.044 16.050 1.00 98.25 187 GLY A N 1
ATOM 1321 C CA . GLY A 1 187 ? -7.827 1.793 16.110 1.00 98.25 187 GLY A CA 1
ATOM 1322 C C . GLY A 1 187 ? -6.354 2.001 16.407 1.00 98.25 187 GLY A C 1
ATOM 1323 O O . GLY A 1 187 ? -5.877 3.131 16.528 1.00 98.25 187 GLY A O 1
ATOM 1324 N N . THR A 1 188 ? -5.641 0.893 16.552 1.00 98.50 188 THR A N 1
ATOM 1325 C CA . THR A 1 188 ? -4.216 0.879 16.878 1.00 98.50 188 THR A CA 1
ATOM 1326 C C . THR A 1 188 ? -3.444 0.036 15.878 1.00 98.50 188 THR A C 1
ATOM 1328 O O . THR A 1 188 ? -3.898 -1.024 15.445 1.00 98.50 188 THR A O 1
ATOM 1331 N N . PHE A 1 189 ? -2.253 0.507 15.513 1.00 98.81 189 PHE A N 1
ATOM 1332 C CA . PHE A 1 189 ? -1.321 -0.279 14.718 1.00 98.81 189 PHE A CA 1
ATOM 1333 C C . PHE A 1 189 ? -0.489 -1.203 15.604 1.00 98.81 189 PHE A C 1
ATOM 1335 O O . PHE A 1 189 ? -0.110 -0.855 16.722 1.00 98.81 189 PHE A O 1
ATOM 1342 N N . SER A 1 190 ? -0.143 -2.362 15.061 1.00 98.62 190 SER A N 1
ATOM 1343 C CA . SER A 1 190 ? 0.866 -3.268 15.601 1.00 98.62 190 SER A CA 1
ATOM 1344 C C . SER A 1 190 ? 1.656 -3.909 14.459 1.00 98.62 190 SER A C 1
ATOM 1346 O O . SER A 1 190 ? 1.240 -3.860 13.299 1.00 98.62 190 SER A O 1
ATOM 1348 N N . ILE A 1 191 ? 2.817 -4.483 14.781 1.00 98.38 191 ILE A N 1
ATOM 1349 C CA . ILE A 1 191 ? 3.568 -5.333 13.855 1.00 98.38 191 ILE A CA 1
ATOM 1350 C C . ILE A 1 191 ? 3.719 -6.702 14.506 1.00 98.38 191 ILE A C 1
ATOM 1352 O O . ILE A 1 191 ? 4.311 -6.811 15.579 1.00 98.38 191 ILE A O 1
ATOM 1356 N N . VAL A 1 192 ? 3.179 -7.736 13.863 1.00 97.06 192 VAL A N 1
ATOM 1357 C CA . VAL A 1 192 ? 3.191 -9.119 14.359 1.00 97.06 192 VAL A CA 1
ATOM 1358 C C . VAL A 1 192 ? 3.704 -10.015 13.244 1.00 97.06 192 VAL A C 1
ATOM 1360 O O . VAL A 1 192 ? 3.126 -10.029 12.165 1.00 97.06 192 VAL A O 1
ATOM 1363 N N . SER A 1 193 ? 4.797 -10.745 13.476 1.00 96.50 193 SER A N 1
ATOM 1364 C CA . SER A 1 193 ? 5.365 -11.681 12.489 1.00 96.50 193 SER A CA 1
ATOM 1365 C C . SER A 1 193 ? 5.576 -11.063 11.095 1.00 96.50 193 SER A C 1
ATOM 1367 O O . SER A 1 193 ? 5.198 -11.653 10.091 1.00 96.50 193 SER A O 1
ATOM 1369 N N . ASN A 1 194 ? 6.156 -9.857 11.037 1.00 97.88 194 ASN A N 1
ATOM 1370 C CA . ASN A 1 194 ? 6.348 -9.058 9.813 1.00 97.88 194 ASN A CA 1
ATOM 1371 C C . ASN A 1 194 ? 5.063 -8.593 9.097 1.00 97.88 194 ASN A C 1
ATOM 1373 O O . ASN A 1 194 ? 5.131 -8.076 7.979 1.00 97.88 194 ASN A O 1
ATOM 1377 N N . ALA A 1 195 ? 3.904 -8.703 9.745 1.00 98.50 195 ALA A N 1
ATOM 1378 C CA . ALA A 1 195 ? 2.655 -8.142 9.259 1.00 98.50 195 ALA A CA 1
ATOM 1379 C C . ALA A 1 195 ? 2.339 -6.811 9.951 1.00 98.50 195 ALA A C 1
ATOM 1381 O O . ALA A 1 195 ? 2.380 -6.729 11.178 1.00 98.50 195 ALA A O 1
ATOM 1382 N N . VAL A 1 196 ? 1.989 -5.784 9.173 1.00 98.75 196 VAL A N 1
ATOM 1383 C CA . VAL A 1 196 ? 1.396 -4.542 9.688 1.00 98.75 196 VAL A CA 1
ATOM 1384 C C . VAL A 1 196 ? -0.091 -4.792 9.891 1.00 98.75 196 VAL A C 1
ATOM 1386 O O . VAL A 1 196 ? -0.808 -5.132 8.948 1.00 98.75 196 VAL A O 1
ATOM 1389 N N . VAL A 1 197 ? -0.545 -4.632 11.128 1.00 98.81 197 VAL A N 1
ATOM 1390 C CA . VAL A 1 197 ? -1.910 -4.940 11.550 1.00 98.81 197 VAL A CA 1
ATOM 1391 C C . VAL A 1 197 ? -2.554 -3.690 12.126 1.00 98.81 197 VAL A C 1
ATOM 1393 O O . VAL A 1 197 ? -1.928 -2.983 12.917 1.00 98.81 197 VAL A O 1
ATOM 1396 N N . PHE A 1 198 ? -3.809 -3.445 11.767 1.00 98.75 198 PHE A N 1
ATOM 1397 C CA . PHE A 1 198 ? -4.651 -2.429 12.386 1.00 98.75 198 PHE A CA 1
ATOM 1398 C C . PHE A 1 198 ? -5.801 -3.094 13.134 1.00 98.75 198 PHE A C 1
ATOM 1400 O O . PHE A 1 198 ? -6.598 -3.821 12.543 1.00 98.75 198 PHE A O 1
ATOM 1407 N N . THR A 1 199 ? -5.882 -2.853 14.438 1.00 98.50 199 THR A N 1
ATOM 1408 C CA . THR A 1 199 ? -6.973 -3.353 15.276 1.00 98.50 199 THR A CA 1
ATOM 1409 C C . THR A 1 199 ? -7.971 -2.238 15.506 1.00 98.50 199 THR A C 1
ATOM 1411 O O . THR A 1 199 ? -7.634 -1.210 16.095 1.00 98.50 199 THR A O 1
ATOM 1414 N N . VAL A 1 200 ? -9.207 -2.443 15.060 1.00 98.19 200 VAL A N 1
ATOM 1415 C CA . VAL A 1 200 ? -10.281 -1.462 15.232 1.00 98.19 200 VAL A CA 1
ATOM 1416 C C . VAL A 1 200 ? -10.704 -1.432 16.696 1.00 98.19 200 VAL A C 1
ATOM 1418 O O . VAL A 1 200 ? -11.029 -2.464 17.277 1.00 98.19 200 VAL A O 1
ATOM 1421 N N . THR A 1 201 ? -10.728 -0.249 17.299 1.00 98.12 201 THR A N 1
ATOM 1422 C CA . THR A 1 201 ? -11.181 -0.030 18.684 1.00 98.12 201 THR A CA 1
ATOM 1423 C C . THR A 1 201 ? -12.509 0.714 18.759 1.00 98.12 201 THR A C 1
ATOM 1425 O O . THR A 1 201 ? -13.149 0.714 19.806 1.00 98.12 201 THR A O 1
ATOM 1428 N N . GLY A 1 202 ? -12.956 1.302 17.652 1.00 96.12 202 GLY A N 1
ATOM 1429 C CA . GLY A 1 202 ? -14.247 1.966 17.544 1.00 96.12 202 GLY A CA 1
ATOM 1430 C C . GLY A 1 202 ? -14.583 2.246 16.087 1.00 96.12 202 GLY A C 1
ATOM 1431 O O . GLY A 1 202 ? -13.706 2.572 15.291 1.00 96.12 202 GLY A O 1
ATOM 1432 N N . VAL A 1 203 ? -15.854 2.102 15.730 1.00 95.06 203 VAL A N 1
ATOM 1433 C CA . VAL A 1 203 ? -16.349 2.429 14.394 1.00 95.06 203 VAL A CA 1
ATOM 1434 C C . VAL A 1 203 ? -17.767 2.980 14.493 1.00 95.06 203 VAL A C 1
ATOM 1436 O O . VAL A 1 203 ? -18.596 2.465 15.241 1.00 95.06 203 VAL A O 1
ATOM 1439 N N . ALA A 1 204 ? -18.037 4.037 13.738 1.00 90.94 204 ALA A N 1
ATOM 1440 C CA . ALA A 1 204 ? -19.374 4.525 13.451 1.00 90.94 204 ALA A CA 1
ATOM 1441 C C . ALA A 1 204 ? -19.439 4.867 11.961 1.00 90.94 204 ALA A C 1
ATOM 1443 O O . ALA A 1 204 ? -18.548 5.531 11.429 1.00 90.94 204 ALA A O 1
ATOM 1444 N N . SER A 1 205 ? -20.482 4.405 11.280 1.00 84.31 205 SER A N 1
ATOM 1445 C CA . SER A 1 205 ? -20.671 4.615 9.848 1.00 84.31 205 SER A CA 1
ATOM 1446 C C . SER A 1 205 ? -22.156 4.700 9.524 1.00 84.31 205 SER A C 1
ATOM 1448 O O . SER A 1 205 ? -22.971 4.038 10.163 1.00 84.31 205 SER A O 1
ATOM 1450 N N . ASP A 1 206 ? -22.480 5.490 8.506 1.00 74.19 206 ASP A N 1
ATOM 1451 C CA . ASP A 1 206 ? -23.830 5.603 7.948 1.00 74.19 206 ASP A CA 1
ATOM 1452 C C . ASP A 1 206 ? -24.150 4.459 6.960 1.00 74.19 206 ASP A C 1
ATOM 1454 O O . ASP A 1 206 ? -25.297 4.214 6.598 1.00 74.19 206 ASP A O 1
ATOM 1458 N N . VAL A 1 207 ? -23.137 3.679 6.554 1.00 70.62 207 VAL A N 1
ATOM 1459 C CA . VAL A 1 207 ? -23.297 2.574 5.593 1.00 70.62 207 VAL A CA 1
ATOM 1460 C C . VAL A 1 207 ? -24.169 1.442 6.156 1.00 70.62 207 VAL A C 1
ATOM 1462 O O . VAL A 1 207 ? -24.802 0.729 5.383 1.00 70.62 207 VAL A O 1
ATOM 1465 N N . ILE A 1 208 ? -24.298 1.325 7.485 1.00 56.84 208 ILE A N 1
ATOM 1466 C CA . ILE A 1 208 ? -25.202 0.360 8.146 1.00 56.84 208 ILE A CA 1
ATOM 1467 C C . ILE A 1 208 ? -26.672 0.607 7.754 1.00 56.84 208 ILE A C 1
ATOM 1469 O O . ILE A 1 208 ? -27.463 -0.331 7.740 1.00 56.84 208 ILE A O 1
ATOM 1473 N N . PHE A 1 209 ? -27.035 1.835 7.367 1.00 57.88 209 PHE A N 1
ATOM 1474 C CA . PHE A 1 209 ? -28.393 2.175 6.933 1.00 57.88 209 PHE A CA 1
ATOM 1475 C C . PHE A 1 209 ? -28.593 2.099 5.411 1.00 57.88 209 PHE A C 1
ATOM 1477 O O . PHE A 1 209 ? -29.716 2.281 4.939 1.00 57.88 209 PHE A O 1
ATOM 1484 N N . ARG A 1 210 ? -27.544 1.802 4.625 1.00 55.81 210 ARG A N 1
ATOM 1485 C CA . ARG A 1 210 ? -27.634 1.737 3.154 1.00 55.81 210 ARG A CA 1
ATOM 1486 C C . ARG A 1 210 ? -28.367 0.491 2.648 1.00 55.81 210 ARG A C 1
ATOM 1488 O O . ARG A 1 210 ? -28.969 0.552 1.580 1.00 55.81 210 ARG A O 1
ATOM 1495 N N . ASP A 1 211 ? -28.365 -0.594 3.423 1.00 50.47 211 ASP A N 1
ATOM 1496 C CA . ASP A 1 211 ? -28.956 -1.880 3.019 1.00 50.47 211 ASP A CA 1
ATOM 1497 C C . ASP A 1 211 ? -30.396 -2.098 3.531 1.00 50.47 211 ASP A C 1
ATOM 1499 O O . ASP A 1 211 ? -30.974 -3.162 3.317 1.00 50.47 211 ASP A O 1
ATOM 1503 N N . GLY A 1 212 ? -31.016 -1.077 4.137 1.00 44.53 212 GLY A N 1
ATOM 1504 C CA . GLY A 1 212 ? -32.366 -1.175 4.697 1.00 44.53 212 GLY A CA 1
ATOM 1505 C C . GLY A 1 212 ? -32.417 -2.041 5.963 1.00 44.53 212 GLY A C 1
ATOM 1506 O O . GLY A 1 212 ? -31.594 -2.922 6.183 1.00 44.53 212 GLY A O 1
ATOM 1507 N N . TYR A 1 213 ? -33.378 -1.756 6.839 1.00 42.50 213 TYR A N 1
ATOM 1508 C CA . TYR A 1 213 ? -33.622 -2.542 8.052 1.00 42.50 213 TYR A CA 1
ATOM 1509 C C . TYR A 1 213 ? -33.746 -4.045 7.729 1.00 42.50 213 TYR A C 1
ATOM 1511 O O . TYR A 1 213 ? -34.615 -4.429 6.942 1.00 42.50 213 TYR A O 1
ATOM 1519 N N . GLN A 1 214 ? -32.928 -4.879 8.377 1.00 47.94 214 GLN A N 1
ATOM 1520 C CA . GLN A 1 214 ? -33.326 -6.242 8.743 1.00 47.94 214 GLN A CA 1
ATOM 1521 C C . GLN A 1 214 ? -33.786 -6.255 10.197 1.00 47.94 214 GLN A C 1
ATOM 1523 O O . GLN A 1 214 ? -33.162 -5.536 11.012 1.00 47.94 214 GLN A O 1
#

pLDDT: mean 90.63, std 12.87, range [42.5, 98.81]

Sequence (214 aa):
MSGVPTTFDIEDTYTIADDIGDDSVSSVRTDQGYTPGNGTGAAVSKTGAGTLIFNGFNTYAGATTVSAGTLSGVGSLAGPVTLGNGATIAPGNQDSVGIFNTGAFTWNGGGTMNFRLGATGARSDLLLVSRSLLKGTAGTYRFHFGIGNSPPVVGTAYTLIHASNASAFAPGNFSFISDSSYQNLTGTFSIVSNAVVFTVTGVASDVIFRDGYQ

Radius of gyration: 18.21 Å; chains: 1; bounding box: 55×32×50 Å

Secondary structure (DSSP, 8-state):
--S--EEEE-SSEEEE-S-----BTTTS-TTSS---BSSSS--EEEESSSEEEE-SEE---S-EEE-SSEEEESSEE-S-EEE-TT-EEEEBBTTB--EEEESSEEE-TT-EEEEEE-SSGGGS-EEEEEEEEEE-SSS-EEEEEEE-SS---TT-EEEEEEEEE-TT--GGGEEEEE-TTEEEEEEEEEEETTEEEEEEEEEEESGGGTT---

InterPro domains:
  IPR011050 Pectin lyase fold/virulence factor [SSF51126] (25-178)
  IPR013425 Autotransporter-associated beta strand repeat [PF12951] (46-72)
  IPR013425 Autotransporter-associated beta strand repeat [TIGR02601] (44-72)